Protein AF-A0A388PMS8-F1 (afdb_monomer_lite)

Secondary structure (DSSP, 8-state):
---EEEEEE-TTSPEEEEE-TTTT-PPTT----EEEEEEE-SSSSSS-SEEEEEEEEES-EEEEEEPPGGGTSSEEEEETTEEEEE--SS-SSS----EEEEE----S-TTSSSEEEEE-TTS-EEEEEBTT-EEEEEETTEEEEEESSEEEEEETTTTEEEEESTTTTT-SEEEEEEE-TT--EEEEEESS-------TT-SS------------------------PPPPPP-------------

Structure (mmCIF, N/CA/C/O backbone):
data_AF-A0A388PMS8-F1
#
_entry.id   AF-A0A388PMS8-F1
#
loop_
_atom_site.group_PDB
_atom_site.id
_atom_site.type_symbol
_atom_site.label_atom_id
_atom_site.label_alt_id
_atom_site.label_comp_id
_atom_site.label_asym_id
_atom_site.label_entity_id
_atom_site.label_seq_id
_atom_site.pdbx_PDB_ins_code
_atom_site.Cartn_x
_atom_site.Cartn_y
_atom_site.Cartn_z
_atom_site.occupancy
_atom_site.B_iso_or_equiv
_atom_site.auth_seq_id
_atom_site.auth_comp_id
_atom_site.auth_asym_id
_atom_site.auth_atom_id
_atom_site.pdbx_PDB_model_num
ATOM 1 N N . MET A 1 1 ? 8.682 -4.164 20.685 1.00 65.00 1 MET A N 1
ATOM 2 C CA . MET A 1 1 ? 8.703 -2.784 20.142 1.00 65.00 1 MET A CA 1
ATOM 3 C C . MET A 1 1 ? 7.979 -2.794 18.796 1.00 65.00 1 MET A C 1
ATOM 5 O O . MET A 1 1 ? 8.257 -3.700 18.024 1.00 65.00 1 MET A O 1
ATOM 9 N N . ILE A 1 2 ? 7.042 -1.865 18.551 1.00 79.25 2 ILE A N 1
ATOM 10 C CA . ILE A 1 2 ? 6.067 -1.924 17.434 1.00 79.25 2 ILE A CA 1
ATOM 11 C C . ILE A 1 2 ? 6.597 -1.343 16.102 1.00 79.25 2 ILE A C 1
ATOM 13 O O . ILE A 1 2 ? 6.164 -1.790 15.054 1.00 79.25 2 ILE A O 1
ATOM 17 N N . ARG A 1 3 ? 7.585 -0.434 16.116 1.00 90.88 3 ARG A N 1
ATOM 18 C CA . ARG A 1 3 ? 8.253 0.130 14.914 1.00 90.88 3 ARG A CA 1
ATOM 19 C C . ARG A 1 3 ? 7.277 0.542 13.784 1.00 90.88 3 ARG A C 1
ATOM 21 O O . ARG A 1 3 ? 7.204 -0.146 12.766 1.00 90.88 3 ARG A O 1
ATOM 28 N N . PRO A 1 4 ? 6.521 1.641 13.957 1.00 93.56 4 PRO A N 1
ATOM 29 C CA . PRO A 1 4 ? 5.607 2.132 12.927 1.00 93.56 4 PRO A CA 1
ATOM 30 C C . PRO A 1 4 ? 6.372 2.709 11.724 1.00 93.56 4 PRO A C 1
ATOM 32 O O . PRO A 1 4 ? 7.390 3.376 11.909 1.00 93.56 4 PRO A O 1
ATOM 35 N N . VAL A 1 5 ? 5.865 2.479 10.509 1.00 92.94 5 VAL A N 1
ATOM 36 C CA . VAL A 1 5 ? 6.477 2.957 9.248 1.00 92.94 5 VAL A CA 1
ATOM 37 C C . VAL A 1 5 ? 5.551 3.884 8.478 1.00 92.94 5 VAL A C 1
ATOM 39 O O . VAL A 1 5 ? 5.960 4.957 8.046 1.00 92.94 5 VAL A O 1
ATOM 42 N N . GLN A 1 6 ? 4.293 3.483 8.318 1.00 94.12 6 GLN A N 1
ATOM 43 C CA . GLN A 1 6 ? 3.285 4.255 7.605 1.00 94.12 6 GLN A CA 1
ATOM 44 C C . GLN A 1 6 ? 1.995 4.283 8.411 1.00 94.12 6 GLN A C 1
ATOM 46 O O . GLN A 1 6 ? 1.653 3.304 9.074 1.00 94.12 6 GLN A O 1
ATOM 51 N N . ILE A 1 7 ? 1.273 5.399 8.313 1.00 95.69 7 ILE A N 1
ATOM 52 C CA . ILE A 1 7 ? -0.059 5.561 8.890 1.00 95.69 7 ILE A CA 1
ATOM 53 C C . ILE A 1 7 ? -1.070 6.060 7.856 1.00 95.69 7 ILE A C 1
ATOM 55 O O . ILE A 1 7 ? -0.703 6.805 6.935 1.00 95.69 7 ILE A O 1
ATOM 59 N N . ARG A 1 8 ? -2.339 5.675 8.018 1.00 95.62 8 ARG A N 1
ATOM 60 C CA . ARG A 1 8 ? -3.487 6.155 7.232 1.00 95.62 8 ARG A CA 1
ATOM 61 C C . ARG A 1 8 ? -4.751 6.204 8.081 1.00 95.62 8 ARG A C 1
ATOM 63 O O . ARG A 1 8 ? -4.907 5.406 8.994 1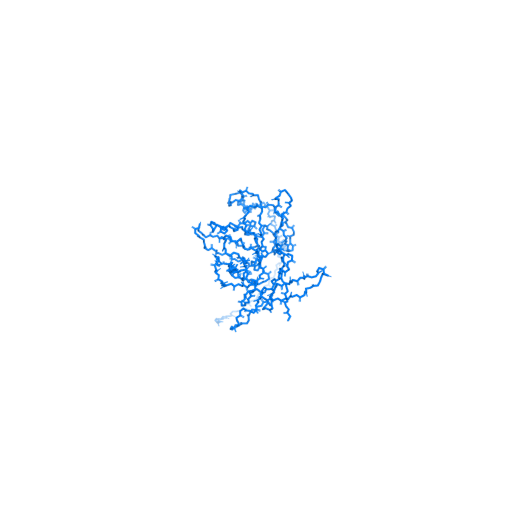.00 95.62 8 ARG A O 1
ATOM 70 N N . TRP A 1 9 ? -5.642 7.129 7.752 1.00 95.06 9 TRP A N 1
ATOM 71 C CA . TRP A 1 9 ? -6.973 7.217 8.344 1.00 95.06 9 TRP A CA 1
ATOM 72 C C . TRP A 1 9 ? -7.987 6.621 7.382 1.00 95.06 9 TRP A C 1
ATOM 74 O O . TRP A 1 9 ? -7.917 6.918 6.188 1.00 95.06 9 TRP A O 1
ATOM 84 N N . ASP A 1 10 ? -8.903 5.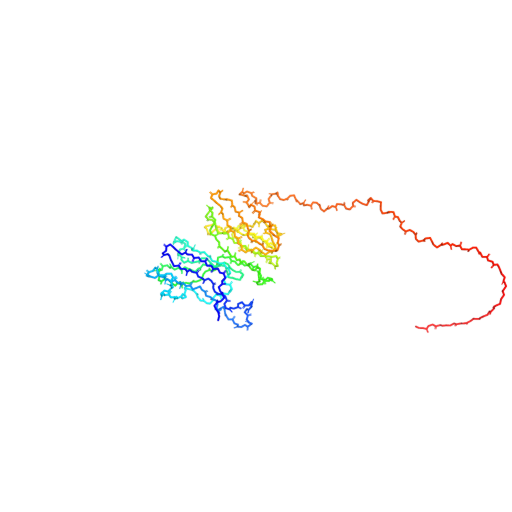806 7.893 1.00 93.75 10 ASP A N 1
ATOM 85 C CA . ASP A 1 10 ? -10.058 5.374 7.109 1.00 93.75 10 ASP A CA 1
ATOM 86 C C . ASP A 1 10 ? -11.231 6.360 7.219 1.00 93.75 10 ASP A C 1
ATOM 88 O O . ASP A 1 10 ? -11.215 7.313 8.000 1.00 93.75 10 ASP A O 1
ATOM 92 N N . GLU A 1 11 ? -12.277 6.115 6.432 1.00 91.00 11 GLU A N 1
ATOM 93 C CA . GLU A 1 11 ? -13.491 6.942 6.389 1.00 91.00 11 GLU A CA 1
ATOM 94 C C . GLU A 1 11 ? -14.294 6.924 7.701 1.00 91.00 11 GLU A C 1
ATOM 96 O O . GLU A 1 11 ? -15.144 7.785 7.918 1.00 91.00 11 GLU A O 1
ATOM 101 N N . ARG A 1 12 ? -14.023 5.959 8.588 1.00 90.75 12 ARG A N 1
ATOM 102 C CA . ARG A 1 12 ? -14.656 5.831 9.908 1.00 90.75 12 ARG A CA 1
ATOM 103 C C . ARG A 1 12 ? -13.873 6.567 10.997 1.00 90.75 12 ARG A C 1
ATOM 105 O O . ARG A 1 12 ? -14.281 6.521 12.151 1.00 90.75 12 ARG A O 1
ATOM 112 N N . GLY A 1 13 ? -12.762 7.220 10.650 1.00 92.50 13 GLY A N 1
ATOM 113 C CA . GLY A 1 13 ? -11.904 7.908 11.610 1.00 92.50 13 GLY A CA 1
ATOM 114 C C . GLY A 1 13 ? -11.004 6.971 12.416 1.00 92.50 13 GLY A C 1
ATOM 115 O O . GLY A 1 13 ? -10.502 7.375 13.458 1.00 92.50 13 GLY A O 1
ATOM 116 N N . ARG A 1 14 ? -10.764 5.735 11.960 1.00 95.38 14 ARG A N 1
ATOM 117 C CA . ARG A 1 14 ? -9.802 4.819 12.595 1.00 95.38 14 ARG A CA 1
ATOM 118 C C . ARG A 1 14 ? -8.405 5.047 12.026 1.00 95.38 14 ARG A C 1
ATOM 120 O O . ARG A 1 14 ? -8.243 5.272 10.823 1.00 95.38 14 ARG A O 1
ATOM 127 N N . LEU A 1 15 ? -7.386 4.941 12.876 1.00 96.44 15 LEU A N 1
ATOM 128 C CA . LEU A 1 15 ? -5.981 5.067 12.493 1.00 96.44 15 LEU A CA 1
ATOM 129 C C . LEU A 1 15 ? -5.375 3.687 12.224 1.00 96.44 15 LEU A C 1
ATOM 131 O O . LEU A 1 15 ? -5.304 2.831 13.101 1.00 96.44 15 LEU A O 1
ATOM 135 N N . TRP A 1 16 ? -4.883 3.500 11.009 1.00 97.31 16 TRP A N 1
ATOM 136 C CA . TRP A 1 16 ? -4.215 2.294 10.543 1.00 97.31 16 TRP A CA 1
ATOM 137 C C . TRP A 1 16 ? -2.708 2.518 10.528 1.00 97.31 16 TRP A C 1
ATOM 139 O O . TRP A 1 16 ? -2.241 3.559 10.063 1.00 97.31 16 TRP A O 1
ATOM 149 N N . VAL A 1 17 ? -1.939 1.549 11.024 1.00 97.12 17 VAL A N 1
ATOM 150 C CA . VAL A 1 17 ? -0.490 1.664 11.223 1.00 97.12 17 VAL A CA 1
ATOM 151 C C . VAL A 1 17 ? 0.213 0.403 10.728 1.00 97.12 17 VAL A C 1
ATOM 153 O O . VAL A 1 17 ? 0.013 -0.685 11.269 1.00 97.12 17 VAL A O 1
ATOM 156 N N . ALA A 1 18 ? 1.100 0.551 9.747 1.00 96.06 18 ALA A N 1
ATOM 157 C CA . ALA A 1 18 ? 2.016 -0.513 9.358 1.00 96.06 18 ALA A CA 1
ATOM 158 C C . ALA A 1 18 ? 3.180 -0.588 10.345 1.00 96.06 18 ALA A C 1
ATOM 160 O O . ALA A 1 18 ? 3.872 0.406 10.583 1.00 96.06 18 ALA A O 1
ATOM 161 N N . CYS A 1 19 ? 3.379 -1.770 10.921 1.00 94.94 19 CYS A N 1
ATOM 162 C CA . CYS A 1 19 ? 4.334 -2.014 11.991 1.00 94.94 19 CYS A CA 1
ATOM 163 C C . CYS A 1 19 ? 5.364 -3.048 11.533 1.00 94.94 19 CYS A C 1
ATOM 165 O O . CYS A 1 19 ? 4.979 -4.167 11.200 1.00 94.94 19 CYS A O 1
ATOM 167 N N . THR A 1 20 ? 6.660 -2.710 11.579 1.00 92.12 20 THR A N 1
ATOM 168 C CA . THR A 1 20 ? 7.755 -3.620 11.191 1.00 92.12 20 THR A CA 1
ATOM 169 C C . THR A 1 20 ? 8.711 -3.982 12.339 1.00 92.12 20 THR A C 1
ATOM 171 O O . THR A 1 20 ? 9.867 -3.554 12.410 1.00 92.12 20 THR A O 1
ATOM 174 N N . PRO A 1 21 ? 8.278 -4.791 13.320 1.00 87.06 21 PRO A N 1
ATOM 175 C CA . PRO A 1 21 ? 9.197 -5.356 14.297 1.00 87.06 21 PRO A CA 1
ATOM 176 C C . PRO A 1 21 ? 10.354 -6.157 13.683 1.00 87.06 21 PRO A C 1
ATOM 178 O O . PRO A 1 21 ? 11.383 -6.266 14.352 1.00 87.06 21 PRO A O 1
ATOM 181 N N . ALA A 1 22 ? 10.197 -6.763 12.502 1.00 82.75 22 ALA A N 1
ATOM 182 C CA . ALA A 1 22 ? 11.221 -7.562 11.817 1.00 82.75 22 ALA A CA 1
ATOM 183 C C . ALA A 1 22 ? 12.414 -6.745 11.300 1.00 82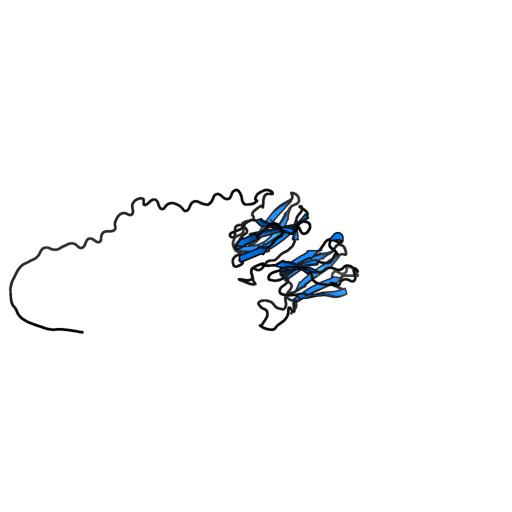.75 22 ALA A C 1
ATOM 185 O O . ALA A 1 22 ? 13.492 -7.292 11.095 1.00 82.75 22 ALA A O 1
ATOM 186 N N . TYR A 1 23 ? 12.246 -5.439 11.111 1.00 79.31 23 TYR A N 1
ATOM 187 C CA . TYR A 1 23 ? 13.305 -4.564 10.623 1.00 79.31 23 TYR A CA 1
ATOM 188 C C . TYR A 1 23 ? 14.561 -4.575 11.529 1.00 79.31 23 TYR A C 1
ATOM 190 O O . TYR A 1 23 ? 14.408 -4.551 12.762 1.00 79.31 23 TYR A O 1
ATOM 198 N N . PRO A 1 24 ? 15.795 -4.565 10.965 1.00 75.88 24 PRO A N 1
ATOM 199 C CA . PRO A 1 24 ? 16.147 -4.292 9.558 1.00 75.88 24 PRO A CA 1
ATOM 200 C C . PRO A 1 24 ? 16.217 -5.510 8.632 1.00 75.88 24 PRO A C 1
ATOM 202 O O . PRO A 1 24 ? 16.257 -5.341 7.412 1.00 75.88 24 PRO A O 1
ATOM 205 N N . GLN A 1 25 ? 16.208 -6.721 9.188 1.00 73.69 25 GLN A N 1
ATOM 206 C CA . GLN A 1 25 ? 16.234 -7.960 8.426 1.00 73.69 25 GLN A CA 1
ATOM 207 C C . GLN A 1 25 ? 15.576 -9.088 9.221 1.00 73.69 25 GLN A C 1
ATOM 209 O O . GLN A 1 25 ? 15.795 -9.215 10.428 1.00 73.69 25 GLN A O 1
ATOM 214 N N . LEU A 1 26 ? 14.821 -9.937 8.525 1.00 73.88 26 LEU A N 1
ATOM 215 C CA . LEU A 1 26 ? 14.403 -11.228 9.066 1.00 73.88 26 LEU A CA 1
ATOM 216 C C . LEU A 1 26 ? 15.626 -12.132 9.220 1.00 73.88 26 LEU A C 1
ATOM 218 O O . LEU A 1 26 ? 16.500 -12.158 8.347 1.00 73.88 26 LEU A O 1
ATOM 222 N N . GLN A 1 27 ? 15.691 -12.889 10.313 1.00 73.62 27 GLN A N 1
ATOM 223 C CA . GLN A 1 27 ? 16.714 -13.923 10.429 1.00 73.62 27 GLN A CA 1
ATOM 224 C C . GLN A 1 27 ? 16.359 -15.118 9.532 1.00 73.62 27 GLN A C 1
ATOM 226 O O . GLN A 1 27 ? 15.178 -15.386 9.295 1.00 73.62 27 GLN A O 1
ATOM 231 N N . PRO A 1 28 ? 17.354 -15.868 9.026 1.00 69.69 28 PRO A N 1
ATOM 232 C CA . PRO A 1 28 ? 17.088 -17.091 8.279 1.00 69.69 28 PRO A CA 1
ATOM 233 C C . PRO A 1 28 ? 16.184 -18.045 9.075 1.00 69.69 28 PRO A C 1
ATOM 235 O O . PRO A 1 28 ? 16.513 -18.422 10.196 1.00 69.69 28 PRO A O 1
ATOM 238 N N . GLY A 1 29 ? 15.047 -18.433 8.491 1.00 68.38 29 GLY A N 1
ATOM 239 C CA . GLY A 1 29 ? 14.058 -19.310 9.130 1.00 68.38 29 GLY A CA 1
ATOM 240 C C . GLY A 1 29 ? 12.981 -18.591 9.951 1.00 68.38 29 GLY A C 1
ATOM 241 O O . GLY A 1 29 ? 12.040 -19.244 10.397 1.00 68.38 29 GLY A O 1
ATOM 242 N N . GLU A 1 30 ? 13.063 -17.269 10.121 1.00 73.44 30 GLU A N 1
ATOM 243 C CA . GLU A 1 30 ? 11.957 -16.491 10.677 1.00 73.44 30 GLU A CA 1
ATOM 244 C C . GLU A 1 30 ? 10.908 -16.192 9.603 1.00 73.44 30 GLU A C 1
ATOM 246 O O . GLU A 1 30 ? 11.217 -15.794 8.478 1.00 73.44 30 GLU A O 1
ATOM 251 N N . HIS A 1 31 ? 9.643 -16.360 9.976 1.00 68.81 31 HIS A N 1
ATOM 252 C CA . HIS A 1 31 ? 8.512 -15.917 9.175 1.00 68.81 31 HIS A CA 1
ATOM 253 C C . HIS A 1 31 ? 8.149 -14.474 9.536 1.00 68.81 31 HIS A C 1
ATOM 255 O O . HIS A 1 31 ? 8.411 -14.021 10.654 1.00 68.81 31 HIS A O 1
ATOM 261 N N . GLY A 1 32 ? 7.547 -13.760 8.580 1.00 74.12 32 GLY A N 1
ATOM 262 C CA . GLY A 1 32 ? 7.105 -12.380 8.745 1.00 74.12 32 GLY A CA 1
ATOM 263 C C . GLY A 1 32 ? 6.369 -12.175 10.069 1.00 74.12 32 GLY A C 1
ATOM 264 O O . GLY A 1 32 ? 5.377 -12.837 10.353 1.00 74.12 32 GLY A O 1
ATOM 265 N N . ARG A 1 33 ? 6.886 -11.288 10.916 1.00 86.69 33 ARG A N 1
ATOM 266 C CA . ARG A 1 33 ? 6.317 -10.955 12.237 1.00 86.69 33 ARG A CA 1
ATOM 267 C C . ARG A 1 33 ? 5.707 -9.558 12.265 1.00 86.69 33 ARG A C 1
ATOM 269 O O . ARG A 1 33 ? 5.409 -9.020 13.334 1.00 86.69 33 ARG A O 1
ATOM 276 N N . ASP A 1 34 ? 5.577 -8.971 11.084 1.00 93.12 34 ASP A N 1
ATOM 277 C CA . ASP A 1 34 ? 5.051 -7.638 10.892 1.00 93.12 34 ASP A CA 1
ATOM 278 C C . ASP A 1 34 ? 3.538 -7.697 10.716 1.00 93.12 34 ASP A C 1
ATOM 280 O O . ASP A 1 34 ? 2.961 -8.728 10.354 1.00 93.12 34 ASP A O 1
ATOM 284 N N . PHE A 1 35 ? 2.885 -6.589 11.041 1.00 95.19 35 PHE A N 1
ATOM 285 C CA . PHE A 1 35 ? 1.433 -6.535 11.122 1.00 95.19 35 PHE A CA 1
ATOM 286 C C . PHE A 1 35 ? 0.907 -5.136 10.811 1.00 95.19 35 PHE A C 1
ATOM 288 O O . PHE A 1 35 ? 1.626 -4.138 10.919 1.00 95.19 35 PHE A O 1
ATOM 295 N N . ILE A 1 36 ? -0.375 -5.071 10.458 1.00 97.06 36 ILE A N 1
ATOM 296 C CA . ILE A 1 36 ? -1.132 -3.823 10.369 1.00 97.06 36 ILE A CA 1
ATOM 297 C C . ILE A 1 36 ? -1.989 -3.694 11.625 1.00 97.06 36 ILE A C 1
ATOM 299 O O . ILE A 1 36 ? -2.819 -4.557 11.911 1.00 97.06 36 ILE A O 1
ATOM 303 N N . LEU A 1 37 ? -1.768 -2.624 12.381 1.00 96.69 37 LEU A N 1
ATOM 304 C CA . LEU A 1 37 ? -2.515 -2.286 13.587 1.00 96.69 37 LEU A CA 1
ATOM 305 C C . LEU A 1 37 ? -3.620 -1.286 13.243 1.00 96.69 37 LEU A C 1
ATOM 307 O O . LEU A 1 37 ? -3.366 -0.320 12.528 1.00 96.69 37 LEU A O 1
ATOM 311 N N . VAL A 1 38 ? -4.811 -1.493 13.790 1.00 97.06 38 VAL A N 1
ATOM 312 C CA . VAL A 1 38 ? -5.930 -0.550 13.719 1.00 97.06 38 VAL A CA 1
ATOM 313 C C . VAL A 1 38 ? -6.181 -0.002 15.112 1.00 97.06 38 VAL A C 1
ATOM 315 O O . VAL A 1 38 ? -6.182 -0.758 16.084 1.00 97.06 38 VAL A O 1
ATOM 318 N N . LEU A 1 39 ? -6.359 1.310 15.196 1.00 96.31 39 LEU A N 1
ATOM 319 C CA . LEU A 1 39 ? -6.650 2.061 16.407 1.00 96.31 39 LEU A CA 1
ATOM 320 C C . LEU A 1 39 ? -7.978 2.794 16.207 1.00 96.31 39 LEU A C 1
ATOM 322 O O . LEU A 1 39 ? -8.143 3.527 15.231 1.00 96.31 39 LEU A O 1
ATOM 326 N N . GLU A 1 40 ? -8.917 2.588 17.121 1.00 96.56 40 GLU A N 1
ATOM 327 C CA . GLU A 1 40 ? -10.228 3.239 17.121 1.00 96.56 40 GLU A CA 1
ATOM 328 C C . GLU A 1 40 ? -10.367 4.054 18.408 1.00 96.56 40 GLU A C 1
ATOM 330 O O . GLU A 1 40 ? -10.187 3.516 19.500 1.00 96.56 40 GLU A O 1
ATOM 335 N N . ASP A 1 41 ? -10.663 5.339 18.245 1.00 95.25 41 ASP A N 1
ATOM 336 C CA . ASP A 1 41 ? -11.116 6.257 19.289 1.00 95.25 41 ASP A CA 1
ATOM 337 C C . ASP A 1 41 ? -12.644 6.340 19.159 1.00 95.25 41 ASP A C 1
ATOM 339 O O . ASP A 1 41 ? -13.165 6.816 18.146 1.00 95.25 41 ASP A O 1
ATOM 343 N N . ALA A 1 42 ? -13.357 5.743 20.109 1.00 93.06 42 ALA A N 1
ATOM 344 C CA . ALA A 1 42 ? -14.805 5.601 20.069 1.00 93.06 42 ALA A CA 1
ATOM 345 C C . ALA A 1 42 ? -15.526 6.755 20.780 1.00 93.06 42 ALA A C 1
ATOM 347 O O . ALA A 1 42 ? -16.714 6.964 20.511 1.00 93.06 42 ALA A O 1
ATOM 348 N N . ASP A 1 43 ? -14.845 7.483 21.670 1.00 94.25 43 ASP A N 1
ATOM 349 C CA . ASP A 1 43 ? -15.421 8.588 22.443 1.00 94.25 43 ASP A CA 1
ATOM 350 C C . ASP A 1 43 ? -14.947 9.986 21.999 1.00 94.25 43 ASP A C 1
ATOM 352 O O . ASP A 1 43 ? -15.548 10.995 22.385 1.00 94.25 43 ASP A O 1
ATOM 356 N N . GLY A 1 44 ? -13.958 10.049 21.106 1.00 91.81 44 GLY A N 1
ATOM 357 C CA . GLY A 1 44 ? -13.429 11.276 20.523 1.00 91.81 44 GLY A CA 1
ATOM 358 C C . GLY A 1 44 ? -12.507 12.052 21.463 1.00 91.81 44 GLY A C 1
ATOM 359 O O . GLY A 1 44 ? -12.322 13.258 21.257 1.00 91.81 44 GLY A O 1
ATOM 360 N N . ASP A 1 45 ? -11.954 11.414 22.501 1.00 94.62 45 ASP A N 1
ATOM 361 C CA . ASP A 1 45 ? -11.042 12.050 23.458 1.00 94.62 45 ASP A CA 1
ATOM 362 C C . ASP A 1 45 ? -9.592 12.183 22.940 1.00 94.62 45 ASP A C 1
ATOM 364 O O . ASP A 1 45 ? -8.734 12.787 23.602 1.00 94.62 45 ASP A O 1
ATOM 368 N N . GLY A 1 46 ? -9.319 11.656 21.741 1.00 89.38 46 GLY A N 1
ATOM 369 C CA . GLY A 1 46 ? -8.014 11.648 21.092 1.00 89.38 46 GLY A CA 1
ATOM 370 C C . GLY A 1 46 ? -7.115 10.479 21.503 1.00 89.38 46 GLY A C 1
ATOM 371 O O . GLY A 1 46 ? -5.935 10.467 21.126 1.00 89.38 46 GLY A O 1
ATOM 372 N N . LYS A 1 47 ? -7.616 9.505 22.272 1.00 93.06 47 LYS A N 1
ATOM 373 C CA . LYS A 1 47 ? -6.920 8.263 22.627 1.00 93.06 47 LYS A CA 1
ATOM 374 C C . LYS A 1 47 ? -7.640 7.069 22.016 1.00 93.06 47 LYS A C 1
ATOM 376 O O . LYS A 1 47 ? -8.851 7.017 21.898 1.00 93.06 47 LYS A O 1
ATOM 381 N N . ALA A 1 48 ? -6.860 6.067 21.627 1.00 93.69 48 ALA A N 1
ATOM 382 C CA . ALA A 1 48 ? -7.435 4.831 21.122 1.00 93.69 48 ALA A CA 1
ATOM 383 C C . ALA A 1 48 ? -8.048 4.018 22.274 1.00 93.69 48 ALA A C 1
ATOM 385 O O . ALA A 1 48 ? -7.319 3.559 23.157 1.00 93.69 48 ALA A O 1
ATOM 386 N N . ASP A 1 49 ? -9.355 3.781 22.211 1.00 94.88 49 ASP A N 1
ATOM 387 C CA . ASP A 1 49 ? -10.091 2.884 23.107 1.00 94.88 49 ASP A CA 1
ATOM 388 C C . ASP A 1 49 ? -9.888 1.417 22.740 1.00 94.88 49 ASP A C 1
ATOM 390 O O . ASP A 1 49 ? -9.845 0.529 23.597 1.00 94.88 49 ASP A O 1
ATOM 394 N N . LYS A 1 50 ? -9.775 1.145 21.437 1.00 95.06 50 LYS A N 1
ATOM 395 C CA . LYS A 1 50 ? -9.584 -0.205 20.911 1.00 95.06 50 LYS A CA 1
ATOM 396 C C . LYS A 1 50 ? -8.371 -0.259 20.012 1.00 95.06 50 LYS A C 1
ATOM 398 O O . LYS A 1 50 ? -8.084 0.654 19.238 1.00 95.06 50 LYS A O 1
ATOM 403 N N . SER A 1 51 ? -7.688 -1.394 20.083 1.00 95.31 51 SER A N 1
ATOM 404 C CA . SER A 1 51 ? -6.638 -1.738 19.141 1.00 95.31 51 SER A CA 1
ATOM 405 C C . SER A 1 51 ? -6.708 -3.213 18.783 1.00 95.31 51 SER A C 1
ATOM 407 O O . SER A 1 51 ? -6.921 -4.065 19.647 1.00 95.31 51 SER A O 1
ATOM 409 N N . TRP A 1 52 ? -6.545 -3.519 17.503 1.00 95.44 52 TRP A N 1
ATOM 410 C CA . TRP A 1 52 ? -6.460 -4.892 17.018 1.00 95.44 52 TRP A CA 1
ATOM 411 C C . TRP A 1 52 ? -5.584 -4.955 15.773 1.00 95.44 52 TRP A C 1
ATOM 413 O O . TRP A 1 52 ? -5.272 -3.940 15.151 1.00 95.44 52 TRP A O 1
ATOM 423 N N . ARG A 1 53 ? -5.145 -6.161 15.421 1.00 95.69 53 ARG A N 1
ATOM 424 C CA . ARG A 1 53 ? -4.350 -6.392 14.216 1.00 95.69 53 ARG A CA 1
ATOM 425 C C . ARG A 1 53 ? -5.281 -6.817 13.090 1.00 95.69 53 ARG A C 1
ATOM 427 O O . ARG A 1 53 ? -5.982 -7.814 13.228 1.00 95.69 53 ARG A O 1
ATOM 434 N N . PHE A 1 54 ? -5.279 -6.049 12.007 1.00 96.81 54 PHE A N 1
ATOM 435 C CA . PHE A 1 54 ? -6.032 -6.363 10.793 1.00 96.81 54 PHE A CA 1
ATOM 436 C C . PHE A 1 54 ? -5.387 -7.522 10.027 1.00 96.81 54 PHE A C 1
ATOM 438 O O . PHE A 1 54 ? -6.063 -8.442 9.580 1.00 96.81 54 PHE A O 1
ATOM 445 N N . ALA A 1 55 ? -4.059 -7.479 9.905 1.00 95.81 55 ALA A N 1
ATOM 446 C CA . ALA A 1 55 ? -3.263 -8.497 9.236 1.00 95.81 55 ALA A CA 1
ATOM 447 C C . ALA A 1 55 ? -1.967 -8.748 10.006 1.00 95.81 55 ALA A C 1
ATOM 449 O O . ALA A 1 55 ? -1.361 -7.811 10.530 1.00 95.81 55 ALA A O 1
ATOM 450 N N . GLU A 1 56 ? -1.538 -10.005 10.037 1.00 93.94 56 GLU A N 1
ATOM 451 C CA . GLU A 1 56 ? -0.297 -10.482 10.650 1.00 93.94 56 GLU A CA 1
ATOM 452 C C . GLU A 1 56 ? 0.470 -11.347 9.645 1.00 93.94 56 GLU A C 1
ATOM 454 O O . GLU A 1 56 ? -0.058 -11.707 8.592 1.00 93.94 56 GLU A O 1
ATOM 459 N N . GLY A 1 57 ? 1.716 -11.706 9.957 1.00 91.50 57 GLY A N 1
ATOM 460 C CA . GLY A 1 57 ? 2.493 -12.576 9.073 1.00 91.50 57 GLY A CA 1
ATOM 461 C C . GLY A 1 57 ? 3.157 -11.841 7.904 1.00 91.50 57 GLY A C 1
ATOM 462 O O . GLY A 1 57 ? 3.614 -12.482 6.956 1.00 91.50 57 GLY A O 1
ATOM 463 N N . LEU A 1 58 ? 3.177 -10.504 7.927 1.00 92.50 58 LEU A N 1
ATOM 464 C CA . LEU A 1 58 ? 3.727 -9.688 6.846 1.00 92.50 58 LEU A CA 1
ATOM 465 C C . LEU A 1 58 ? 5.251 -9.612 6.939 1.00 92.50 58 LEU A C 1
ATOM 467 O O . LEU A 1 58 ? 5.836 -9.740 8.021 1.00 92.50 58 LEU A O 1
ATOM 471 N N . THR A 1 59 ? 5.894 -9.367 5.799 1.00 91.06 59 THR A N 1
ATOM 472 C CA . THR A 1 59 ? 7.346 -9.170 5.720 1.00 91.06 59 THR A CA 1
ATOM 473 C C . THR A 1 59 ? 7.673 -7.746 5.301 1.00 91.06 59 THR A C 1
ATOM 475 O O . THR A 1 59 ? 7.653 -7.421 4.118 1.00 91.06 59 THR A O 1
ATOM 478 N N . MET A 1 60 ? 8.017 -6.900 6.270 1.00 90.94 60 MET A N 1
ATOM 479 C CA . MET A 1 60 ? 8.422 -5.515 6.045 1.00 90.94 60 MET A CA 1
ATOM 480 C C . MET A 1 60 ? 7.397 -4.730 5.199 1.00 90.94 60 MET A C 1
ATOM 482 O O . MET A 1 60 ? 7.689 -4.341 4.066 1.00 90.94 60 MET A O 1
ATOM 486 N N . PRO A 1 61 ? 6.171 -4.514 5.721 1.00 94.12 61 PRO A N 1
ATOM 487 C CA . PRO A 1 61 ? 5.144 -3.725 5.051 1.00 94.12 61 PRO A CA 1
ATOM 488 C C . PRO A 1 61 ? 5.513 -2.236 5.118 1.00 94.12 61 PRO A C 1
ATOM 490 O O . PRO A 1 61 ? 5.213 -1.546 6.093 1.00 94.12 61 PRO A O 1
ATOM 493 N N . LEU A 1 62 ? 6.202 -1.737 4.091 1.00 94.31 62 LEU A N 1
ATOM 494 C CA . LEU A 1 62 ? 6.675 -0.345 4.023 1.00 94.31 62 LEU A CA 1
ATOM 495 C C . LEU A 1 62 ? 5.699 0.588 3.295 1.00 94.31 62 LEU A C 1
ATOM 497 O O . LEU A 1 62 ? 5.914 1.800 3.234 1.00 94.31 62 LEU A O 1
ATOM 501 N N . GLY A 1 63 ? 4.653 0.022 2.698 1.00 95.12 63 GLY A N 1
ATOM 502 C CA . GLY A 1 63 ? 3.655 0.722 1.903 1.00 95.12 63 GLY A CA 1
ATOM 503 C C . GLY A 1 63 ? 2.272 0.120 2.122 1.00 95.12 63 GLY A C 1
ATOM 504 O O . GLY A 1 63 ? 2.143 -1.086 1.965 1.00 95.12 63 GLY A O 1
ATOM 505 N N . PHE A 1 64 ? 1.227 0.898 2.405 1.00 97.38 64 PHE A N 1
ATOM 506 C CA . PHE A 1 64 ? -0.153 0.413 2.266 1.00 9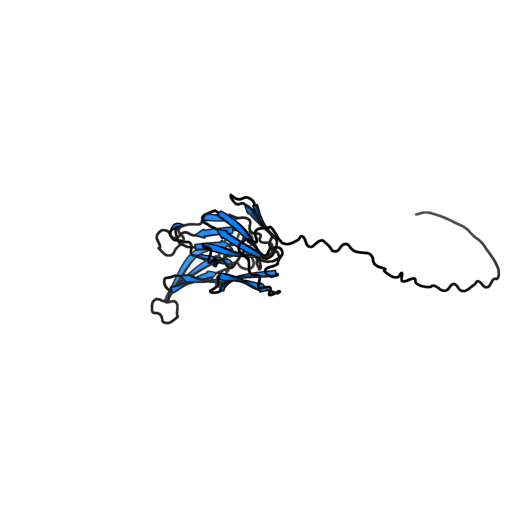7.38 64 PHE A CA 1
ATOM 507 C C . PHE A 1 64 ? -1.164 1.504 1.901 1.00 97.38 64 PHE A C 1
ATOM 509 O O . PHE A 1 64 ? -0.948 2.684 2.183 1.00 97.38 64 PHE A O 1
ATOM 516 N N . GLU A 1 65 ? -2.269 1.085 1.284 1.00 97.12 65 GLU A N 1
ATOM 517 C CA . GLU A 1 65 ? -3.454 1.898 0.995 1.00 97.12 65 GLU A CA 1
ATOM 518 C C . GLU A 1 65 ? -4.735 1.071 1.016 1.00 97.12 65 GLU A C 1
ATOM 520 O O . GLU A 1 65 ? -4.703 -0.141 0.805 1.00 97.12 65 GLU A O 1
ATOM 525 N N . PHE A 1 66 ? -5.871 1.740 1.208 1.00 96.75 66 PHE A N 1
ATOM 526 C CA . PHE A 1 66 ? -7.180 1.090 1.163 1.00 96.75 66 PHE A CA 1
ATOM 527 C C . PHE A 1 66 ? -7.507 0.586 -0.241 1.00 96.75 66 PHE A C 1
ATOM 529 O O . PHE A 1 66 ? -7.353 1.305 -1.234 1.00 96.75 66 PHE A O 1
ATOM 536 N N . ALA A 1 67 ? -7.963 -0.659 -0.324 1.00 95.75 67 ALA A N 1
ATOM 537 C CA . ALA A 1 67 ? -8.462 -1.232 -1.560 1.00 95.75 67 ALA A CA 1
ATOM 538 C C . ALA A 1 67 ? -9.960 -0.903 -1.729 1.00 95.75 67 ALA A C 1
ATOM 540 O O . ALA A 1 67 ? -10.705 -0.943 -0.748 1.00 95.75 67 ALA A O 1
ATOM 541 N N . PRO A 1 68 ? -10.426 -0.589 -2.954 1.00 93.44 68 PRO A N 1
ATOM 542 C CA . PRO A 1 68 ? -11.836 -0.322 -3.208 1.00 93.44 68 PRO A CA 1
ATOM 543 C C . PRO A 1 68 ? -12.711 -1.531 -2.872 1.00 93.44 68 PRO A C 1
ATOM 545 O O . PRO A 1 68 ? -12.284 -2.681 -3.025 1.00 93.44 68 PRO A O 1
ATOM 548 N N . VAL A 1 69 ? -13.961 -1.284 -2.478 1.00 90.69 69 VAL A N 1
ATOM 549 C CA . VAL A 1 69 ? -14.928 -2.348 -2.154 1.00 90.69 69 VAL A CA 1
ATOM 550 C C . VAL A 1 69 ? -15.157 -3.266 -3.358 1.00 90.69 69 VAL A C 1
ATOM 552 O O . VAL A 1 69 ? -15.265 -4.479 -3.201 1.00 90.69 69 VAL A O 1
ATOM 555 N N . GLU A 1 70 ? -15.112 -2.726 -4.579 1.00 90.69 70 GLU A N 1
ATOM 556 C CA . GLU A 1 70 ? -15.247 -3.488 -5.827 1.00 90.69 70 GLU A CA 1
ATOM 557 C C . GLU A 1 70 ? -14.084 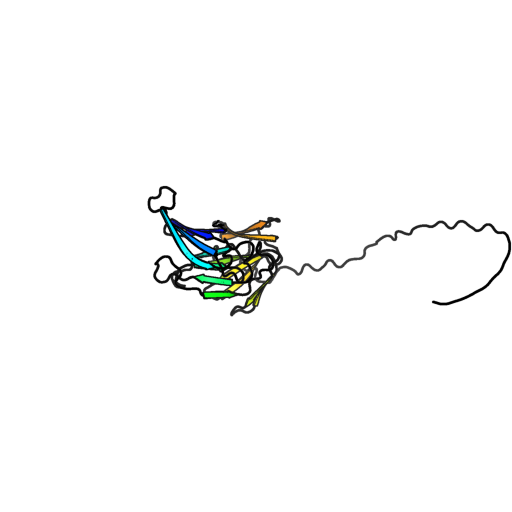-4.461 -6.061 1.00 90.69 70 GLU A C 1
ATOM 559 O O . GLU A 1 70 ? -14.238 -5.446 -6.780 1.00 90.69 70 GLU A O 1
ATOM 564 N N . ALA A 1 71 ? -12.923 -4.201 -5.453 1.00 89.19 71 ALA A N 1
ATOM 565 C CA . ALA A 1 71 ? -11.784 -5.113 -5.457 1.00 89.19 71 ALA A CA 1
ATOM 566 C C . ALA A 1 71 ? -11.845 -6.141 -4.310 1.00 89.19 71 ALA A C 1
ATOM 568 O O . ALA A 1 71 ? -10.971 -6.998 -4.225 1.00 89.19 71 ALA A O 1
ATOM 569 N N . GLY A 1 72 ? -12.866 -6.087 -3.447 1.00 91.00 72 GLY A N 1
ATOM 570 C CA . GLY A 1 72 ? -13.002 -6.925 -2.253 1.00 91.00 72 GLY A CA 1
ATOM 571 C C . GLY A 1 72 ? -12.587 -6.241 -0.947 1.00 91.00 72 GLY A C 1
ATOM 572 O O . GLY A 1 72 ? -12.352 -6.943 0.032 1.00 91.00 72 GLY A O 1
ATOM 573 N N . GLY A 1 73 ? -12.466 -4.907 -0.939 1.00 93.94 73 GLY A N 1
ATOM 574 C CA . GLY A 1 73 ? -12.162 -4.127 0.263 1.00 93.94 73 GLY A CA 1
ATOM 575 C C . GLY A 1 73 ? -10.774 -4.407 0.846 1.00 93.94 73 GLY A C 1
ATOM 576 O O . GLY A 1 73 ? -9.903 -4.977 0.179 1.00 93.94 73 GLY A O 1
ATOM 577 N N . GLY A 1 74 ? -10.567 -3.998 2.097 1.00 95.75 74 GLY A N 1
ATOM 578 C CA . GLY A 1 74 ? -9.321 -4.217 2.831 1.00 95.75 74 GLY A CA 1
ATOM 579 C C . GLY A 1 74 ? -8.166 -3.334 2.349 1.00 95.75 74 GLY A C 1
ATOM 580 O O . GLY A 1 74 ? -8.341 -2.129 2.150 1.00 95.75 74 GLY A O 1
ATOM 581 N N . LEU A 1 75 ? -6.970 -3.911 2.181 1.00 97.44 75 LEU A N 1
ATOM 582 C CA . LEU A 1 75 ? -5.733 -3.161 1.922 1.00 97.44 75 LEU A CA 1
ATOM 583 C C . LEU A 1 75 ? -4.918 -3.693 0.742 1.00 97.44 75 LEU A C 1
ATOM 585 O O . LEU A 1 75 ? -4.704 -4.894 0.597 1.00 97.44 75 LEU A O 1
ATOM 589 N N . TYR A 1 76 ? -4.341 -2.777 -0.028 1.00 98.00 76 TYR A N 1
ATOM 590 C CA . TYR A 1 76 ? -3.136 -3.034 -0.808 1.00 98.00 76 TYR A CA 1
ATOM 591 C C . TYR A 1 76 ? -1.909 -2.765 0.057 1.00 98.00 76 TYR A C 1
ATOM 593 O O . TYR A 1 76 ? -1.813 -1.704 0.671 1.00 98.00 76 TYR A O 1
ATOM 601 N N . VAL A 1 77 ? -0.958 -3.696 0.085 1.00 97.69 77 VAL A N 1
ATOM 602 C CA . VAL A 1 77 ? 0.259 -3.601 0.898 1.00 97.69 77 VAL A CA 1
ATOM 603 C C . VAL A 1 77 ? 1.473 -3.927 0.038 1.00 97.69 77 VAL A C 1
ATOM 605 O O . VAL A 1 77 ? 1.510 -4.951 -0.636 1.00 97.69 77 VAL A O 1
ATOM 608 N N . VAL A 1 78 ? 2.478 -3.059 0.058 1.00 96.06 78 VAL A N 1
ATOM 609 C CA . VAL A 1 78 ? 3.813 -3.354 -0.460 1.00 96.06 78 VAL A CA 1
ATOM 610 C C . VAL A 1 78 ? 4.630 -3.936 0.685 1.00 96.06 78 VAL A C 1
ATOM 612 O O . VAL A 1 78 ? 4.909 -3.247 1.671 1.00 96.06 78 VAL A O 1
ATOM 615 N N . GLU A 1 79 ? 4.983 -5.210 0.555 1.00 92.56 79 GLU A N 1
ATOM 616 C CA . GLU A 1 79 ? 5.795 -5.953 1.513 1.00 92.56 79 GLU A CA 1
ATOM 617 C C . GLU A 1 79 ? 7.032 -6.509 0.793 1.00 92.56 79 GLU A C 1
ATOM 619 O O . GLU A 1 79 ? 6.921 -7.302 -0.144 1.00 92.56 79 GLU A O 1
ATOM 624 N N . SER A 1 80 ? 8.223 -6.057 1.194 1.00 90.31 80 SER A N 1
ATOM 625 C CA . SER A 1 80 ? 9.511 -6.475 0.619 1.00 90.31 80 SER A CA 1
ATOM 626 C C . SER A 1 80 ? 9.516 -6.538 -0.930 1.00 90.31 80 SER A C 1
ATOM 628 O O . SER A 1 80 ? 9.548 -5.505 -1.596 1.00 90.31 80 SER A O 1
ATOM 630 N N . THR A 1 81 ? 9.456 -7.740 -1.520 1.00 93.56 81 THR A N 1
ATOM 631 C CA . THR A 1 81 ? 9.530 -7.987 -2.975 1.00 93.56 81 THR A CA 1
ATOM 632 C C . THR A 1 81 ? 8.178 -7.965 -3.702 1.00 93.56 81 THR A C 1
ATOM 634 O O . THR A 1 81 ? 8.131 -8.209 -4.918 1.00 93.56 81 THR A O 1
ATOM 637 N N . GLN A 1 82 ? 7.068 -7.723 -2.993 1.00 96.06 82 GLN A N 1
ATOM 638 C CA . GLN A 1 82 ? 5.707 -7.942 -3.496 1.00 96.06 82 GLN A CA 1
ATOM 639 C C . GLN A 1 82 ? 4.747 -6.784 -3.198 1.00 96.06 82 GLN A C 1
ATOM 641 O O . GLN A 1 82 ? 4.837 -6.112 -2.175 1.00 96.06 82 GLN A O 1
ATOM 646 N N . LEU A 1 83 ? 3.766 -6.608 -4.086 1.00 97.50 83 LEU A N 1
ATOM 647 C CA . LEU A 1 83 ? 2.525 -5.887 -3.809 1.00 97.50 83 LEU A CA 1
ATOM 648 C C . LEU A 1 83 ? 1.423 -6.929 -3.623 1.00 97.50 83 LEU A C 1
ATOM 650 O O . LEU A 1 83 ? 1.114 -7.680 -4.554 1.00 97.50 83 LEU A O 1
ATOM 654 N N . VAL A 1 84 ? 0.828 -6.964 -2.438 1.00 97.38 84 VAL A N 1
ATOM 655 C CA . VAL A 1 84 ? -0.235 -7.895 -2.061 1.00 97.38 84 VAL A CA 1
ATOM 656 C C . VAL A 1 84 ? -1.548 -7.161 -1.816 1.00 97.38 84 VAL A C 1
ATOM 658 O O . VAL A 1 84 ? -1.574 -5.979 -1.475 1.00 97.38 84 VAL A O 1
ATOM 661 N N . HIS A 1 85 ? -2.650 -7.878 -1.980 1.00 97.69 85 HIS A N 1
ATOM 662 C CA . HIS A 1 85 ? -3.984 -7.460 -1.578 1.00 97.69 85 HIS A CA 1
ATOM 663 C C . HIS A 1 85 ? -4.484 -8.350 -0.449 1.00 97.69 85 HIS A C 1
ATOM 665 O O . HIS A 1 85 ? -4.422 -9.581 -0.530 1.00 97.69 85 HIS A O 1
ATOM 671 N N . LEU A 1 86 ? -4.943 -7.689 0.605 1.00 97.44 86 LEU A N 1
ATOM 672 C CA . LEU A 1 86 ? -5.497 -8.252 1.823 1.00 97.44 86 LEU A CA 1
ATOM 673 C C . LEU A 1 86 ? -6.984 -7.872 1.863 1.00 97.44 86 LEU A C 1
ATOM 675 O O . LEU A 1 86 ? -7.301 -6.794 2.369 1.00 97.44 86 LEU A O 1
ATOM 679 N N . PRO A 1 87 ? -7.876 -8.669 1.248 1.00 96.94 87 PRO A N 1
ATOM 680 C CA . PRO A 1 87 ? -9.304 -8.377 1.221 1.00 96.94 87 PRO A CA 1
ATOM 681 C C . PRO A 1 87 ? -9.940 -8.486 2.611 1.00 96.94 87 PRO A C 1
ATOM 683 O O . PRO A 1 87 ? -9.489 -9.276 3.434 1.00 96.94 87 PRO A O 1
ATOM 686 N N . ASP A 1 88 ? -11.008 -7.723 2.813 1.00 95.31 88 ASP A N 1
ATOM 687 C CA . ASP A 1 88 ? -11.900 -7.747 3.982 1.00 95.31 88 ASP A CA 1
ATOM 688 C C . ASP A 1 88 ? -13.330 -7.702 3.422 1.00 95.31 88 ASP A C 1
ATOM 690 O O . ASP A 1 88 ? -13.903 -6.632 3.194 1.00 95.31 88 ASP A O 1
ATOM 694 N N . ARG A 1 89 ? -13.825 -8.871 3.000 1.00 93.12 89 ARG A N 1
ATOM 695 C CA . ARG A 1 89 ? -15.068 -9.030 2.230 1.00 93.12 89 ARG A CA 1
ATOM 696 C C . ARG A 1 89 ? -16.293 -9.060 3.127 1.00 93.12 89 ARG A C 1
ATOM 698 O O . ARG A 1 89 ? -17.377 -8.723 2.650 1.00 93.12 89 ARG A O 1
ATOM 705 N N . ASP A 1 90 ? -16.138 -9.497 4.371 1.00 92.62 90 ASP A N 1
ATOM 706 C CA . ASP A 1 90 ? -17.208 -9.516 5.367 1.00 92.62 90 ASP A CA 1
ATOM 707 C C . ASP A 1 90 ? -17.234 -8.255 6.252 1.00 92.62 90 ASP A C 1
ATOM 709 O O . ASP A 1 90 ? -18.200 -8.054 6.993 1.00 92.62 90 ASP A O 1
ATOM 713 N N . ALA A 1 91 ? -16.247 -7.363 6.089 1.00 89.06 91 ALA A N 1
ATOM 714 C CA . ALA A 1 91 ? -16.107 -6.107 6.816 1.00 89.06 91 ALA A CA 1
ATOM 715 C C . ALA A 1 91 ? -15.973 -6.302 8.339 1.00 89.06 91 ALA A C 1
ATOM 717 O O . ALA A 1 91 ? -16.369 -5.419 9.116 1.00 89.06 91 ALA A O 1
ATOM 718 N N . ASP A 1 92 ? -15.414 -7.438 8.775 1.00 91.00 92 ASP A N 1
ATOM 719 C CA . ASP A 1 92 ? -15.183 -7.754 10.188 1.00 91.00 92 ASP A CA 1
ATOM 720 C C . ASP A 1 92 ? -13.949 -7.033 10.773 1.00 91.00 92 ASP A C 1
ATOM 722 O O . ASP A 1 92 ? -13.738 -7.016 11.993 1.00 91.00 92 ASP A O 1
ATOM 726 N N . GLY A 1 93 ? -13.166 -6.366 9.918 1.00 89.69 93 GLY A N 1
ATOM 727 C CA . GLY A 1 93 ? -11.956 -5.657 10.311 1.00 89.69 93 GLY A CA 1
ATOM 728 C C . GLY A 1 93 ? -10.730 -6.559 10.433 1.00 89.69 93 GLY A C 1
ATOM 729 O O . GLY A 1 93 ? -9.789 -6.188 11.151 1.00 89.69 93 GLY A O 1
ATOM 730 N N . LYS A 1 94 ? -10.715 -7.701 9.739 1.00 94.56 94 LYS A N 1
ATOM 731 C CA . LYS A 1 94 ? -9.567 -8.590 9.546 1.00 94.56 94 LYS A CA 1
ATOM 732 C C . LYS A 1 94 ? -9.410 -8.952 8.072 1.00 94.56 94 LYS A C 1
ATOM 734 O O . LYS A 1 94 ? -10.338 -8.905 7.277 1.00 94.56 94 LYS A O 1
ATOM 739 N N . ALA A 1 95 ? -8.186 -9.305 7.697 1.00 95.12 95 ALA A N 1
ATOM 740 C CA . ALA A 1 95 ? -7.923 -9.796 6.355 1.00 95.12 95 ALA A CA 1
ATOM 741 C C . ALA A 1 95 ? -8.428 -11.243 6.193 1.00 95.12 95 ALA A C 1
ATOM 743 O O . ALA A 1 95 ? -7.936 -12.151 6.866 1.00 95.12 95 ALA A O 1
ATOM 744 N N . ASP A 1 96 ? -9.318 -11.470 5.228 1.00 93.31 96 ASP A N 1
ATOM 745 C CA . ASP A 1 96 ? -9.837 -12.797 4.852 1.00 93.31 96 ASP A CA 1
ATOM 746 C C . ASP A 1 96 ? -8.789 -13.682 4.170 1.00 93.31 96 ASP A C 1
ATOM 748 O O . ASP A 1 96 ? -8.929 -14.902 4.055 1.00 93.31 96 ASP A O 1
ATOM 752 N N . GLY A 1 97 ? -7.750 -13.059 3.624 1.00 93.75 97 GLY A N 1
ATOM 753 C CA . GLY A 1 97 ? -6.723 -13.755 2.877 1.00 93.75 97 GLY A CA 1
ATOM 754 C C . GLY A 1 97 ? -5.640 -12.827 2.361 1.00 93.75 97 GLY A C 1
ATOM 755 O O . GLY A 1 97 ? -5.561 -11.650 2.709 1.00 93.75 97 GLY A O 1
ATOM 756 N N . ARG A 1 98 ? -4.786 -13.386 1.507 1.00 95.06 98 ARG A N 1
ATOM 757 C CA . ARG A 1 98 ? -3.649 -12.692 0.906 1.00 95.06 98 ARG A CA 1
ATOM 758 C C . ARG A 1 98 ? -3.494 -13.127 -0.541 1.00 95.06 98 ARG A C 1
ATOM 760 O O . ARG A 1 98 ? -3.341 -14.314 -0.816 1.00 95.06 98 ARG A O 1
ATOM 767 N N . THR A 1 99 ? -3.486 -12.158 -1.451 1.00 95.69 99 THR A N 1
ATOM 768 C CA . THR A 1 99 ? -3.253 -12.388 -2.882 1.00 95.69 99 THR A CA 1
ATOM 769 C C . THR A 1 99 ? -2.098 -11.523 -3.360 1.00 95.69 99 THR A C 1
ATOM 771 O O . THR A 1 99 ? -2.152 -10.303 -3.247 1.00 95.69 99 THR A O 1
ATOM 774 N N . THR A 1 100 ? -1.051 -12.127 -3.915 1.00 96.69 100 THR A N 1
ATOM 775 C CA . THR A 1 100 ? 0.040 -11.372 -4.547 1.00 96.69 100 THR A CA 1
ATOM 776 C C . THR A 1 100 ? -0.418 -10.848 -5.906 1.00 96.69 100 THR A C 1
ATOM 778 O O . THR A 1 100 ? -0.825 -11.627 -6.765 1.00 96.69 100 THR A O 1
ATOM 781 N N . ILE A 1 101 ? -0.353 -9.529 -6.098 1.00 96.69 101 ILE A N 1
ATOM 782 C CA . ILE A 1 101 ? -0.731 -8.855 -7.348 1.00 96.69 101 ILE A CA 1
ATOM 783 C C . ILE A 1 101 ? 0.489 -8.655 -8.237 1.00 96.69 101 ILE A C 1
ATOM 785 O O . ILE A 1 101 ? 0.435 -8.922 -9.434 1.00 96.69 101 ILE A O 1
ATOM 789 N N . LEU A 1 102 ? 1.582 -8.166 -7.652 1.00 97.25 102 LEU A N 1
ATOM 790 C CA . LEU A 1 102 ? 2.853 -7.972 -8.340 1.00 97.25 102 LEU A CA 1
ATOM 791 C C . LEU A 1 102 ? 3.979 -8.568 -7.504 1.00 97.25 102 LEU A C 1
ATOM 793 O O . LEU A 1 102 ? 3.975 -8.473 -6.275 1.00 97.25 102 LEU A O 1
ATOM 797 N N . SER A 1 103 ? 4.970 -9.125 -8.186 1.00 96.62 103 SER A N 1
ATOM 798 C CA . SER A 1 103 ? 6.202 -9.638 -7.593 1.00 96.62 103 SER A CA 1
ATOM 799 C C . SER A 1 103 ? 7.397 -9.263 -8.459 1.00 96.62 103 SER A C 1
ATOM 801 O O . SER A 1 103 ? 7.255 -9.121 -9.673 1.00 96.62 103 SER A O 1
ATOM 803 N N . GLY A 1 104 ? 8.574 -9.152 -7.846 1.00 94.88 104 GLY A N 1
ATOM 804 C CA . GLY A 1 104 ? 9.818 -8.821 -8.552 1.00 94.88 104 GLY A CA 1
ATOM 805 C C . GLY A 1 104 ? 10.379 -7.444 -8.204 1.00 94.88 104 GLY A C 1
ATOM 806 O O . GLY A 1 104 ? 11.254 -6.937 -8.911 1.00 94.88 104 GLY A O 1
ATOM 807 N N . PHE A 1 105 ? 9.897 -6.828 -7.120 1.00 95.75 105 PHE A N 1
ATOM 808 C CA . PHE A 1 105 ? 10.583 -5.679 -6.536 1.00 95.75 105 PHE A CA 1
ATOM 809 C C . PHE A 1 105 ? 11.902 -6.140 -5.908 1.00 95.75 105 PHE A C 1
ATOM 811 O O . PHE A 1 105 ? 11.962 -7.205 -5.294 1.00 95.75 105 PHE A O 1
ATOM 818 N N . GLY A 1 106 ? 12.969 -5.366 -6.102 1.00 91.94 106 GLY A N 1
ATOM 819 C CA . GLY A 1 106 ? 14.283 -5.694 -5.552 1.00 91.94 106 GLY A CA 1
ATOM 820 C C . GLY A 1 106 ? 14.390 -5.400 -4.055 1.00 91.94 106 GLY A C 1
ATOM 821 O O . GLY A 1 106 ? 13.660 -4.567 -3.530 1.00 91.94 106 GLY A O 1
ATOM 822 N N . THR A 1 107 ? 15.359 -6.042 -3.401 1.00 89.88 107 THR A N 1
ATOM 823 C CA . THR A 1 107 ? 15.645 -5.905 -1.957 1.00 89.88 107 THR A CA 1
ATOM 824 C C . THR A 1 107 ? 17.139 -5.711 -1.692 1.00 89.88 107 THR A C 1
ATOM 826 O O . THR A 1 107 ? 17.710 -6.296 -0.773 1.00 89.88 107 THR A O 1
ATOM 829 N N . GLY A 1 108 ? 17.825 -4.973 -2.571 1.00 85.94 108 GLY A N 1
ATOM 830 C CA . GLY A 1 108 ? 19.275 -4.776 -2.469 1.00 85.94 108 GLY A CA 1
ATOM 831 C C . GLY A 1 108 ? 19.704 -4.006 -1.214 1.00 85.94 108 GLY A C 1
ATOM 832 O O . GLY A 1 108 ? 20.841 -4.149 -0.774 1.00 85.94 108 GLY A O 1
ATOM 833 N N . ASP A 1 109 ? 18.796 -3.220 -0.634 1.00 87.62 109 ASP A N 1
ATOM 834 C CA . ASP A 1 109 ? 18.977 -2.465 0.604 1.00 87.62 109 ASP A CA 1
ATOM 835 C C . ASP A 1 109 ? 17.600 -2.248 1.246 1.00 87.62 109 ASP A C 1
ATOM 837 O O . ASP A 1 109 ? 16.792 -1.479 0.724 1.00 87.62 109 ASP A O 1
ATOM 841 N N . THR A 1 110 ? 17.335 -2.889 2.387 1.00 85.56 110 THR A N 1
ATOM 842 C CA . THR A 1 110 ? 16.020 -2.844 3.053 1.00 85.56 110 THR A CA 1
ATOM 843 C C . THR A 1 110 ? 15.606 -1.435 3.494 1.00 85.56 110 THR A C 1
ATOM 845 O O . THR A 1 110 ? 14.425 -1.178 3.720 1.00 85.56 110 THR A O 1
ATOM 848 N N . HIS A 1 111 ? 16.541 -0.477 3.563 1.00 87.88 111 HIS A N 1
ATOM 849 C CA . HIS A 1 111 ? 16.248 0.944 3.801 1.00 87.88 111 HIS A CA 1
ATOM 850 C C . HIS A 1 111 ? 15.624 1.662 2.590 1.00 87.88 111 HIS A C 1
ATOM 852 O O . HIS A 1 111 ? 15.236 2.835 2.692 1.00 87.88 111 HIS A O 1
ATOM 858 N N . GLN A 1 112 ? 15.618 1.006 1.432 1.00 89.44 112 GLN A N 1
ATOM 859 C CA . GLN A 1 112 ? 15.297 1.578 0.127 1.00 89.44 112 GLN A CA 1
ATOM 860 C C . GLN A 1 112 ? 14.243 0.771 -0.633 1.00 89.44 112 GLN A C 1
ATOM 862 O O . GLN A 1 112 ? 13.917 1.131 -1.765 1.00 89.44 112 GLN A O 1
ATOM 867 N N . ASP A 1 113 ? 13.708 -0.282 -0.021 1.00 92.62 113 ASP A N 1
ATOM 868 C CA . ASP A 1 113 ? 12.646 -1.115 -0.574 1.00 92.62 113 ASP A CA 1
ATOM 869 C C . ASP A 1 113 ? 11.406 -0.295 -0.965 1.00 92.62 113 ASP A C 1
ATOM 871 O O . ASP A 1 113 ? 11.223 0.867 -0.572 1.00 92.62 113 ASP A O 1
ATOM 875 N N . ALA A 1 114 ? 10.550 -0.915 -1.777 1.00 94.38 114 ALA A N 1
ATOM 876 C CA . ALA A 1 114 ? 9.337 -0.285 -2.264 1.00 94.38 114 ALA A CA 1
ATOM 877 C C . ALA A 1 114 ? 8.423 0.131 -1.090 1.00 94.38 114 ALA A C 1
ATOM 879 O O . ALA A 1 114 ? 8.133 -0.663 -0.200 1.00 94.38 114 ALA A O 1
ATOM 880 N N . ASN A 1 115 ? 7.996 1.395 -1.063 1.00 94.25 115 ASN A N 1
ATOM 881 C CA . ASN A 1 115 ? 7.380 2.017 0.109 1.00 94.25 115 ASN A CA 1
ATOM 882 C C . ASN A 1 115 ? 6.362 3.113 -0.248 1.00 94.25 115 ASN A C 1
ATOM 884 O O . ASN A 1 115 ? 6.252 3.541 -1.401 1.00 94.25 115 ASN A O 1
ATOM 888 N N . SER A 1 116 ? 5.646 3.591 0.776 1.00 93.69 116 SER A N 1
ATOM 889 C CA . SER A 1 116 ? 4.801 4.791 0.716 1.00 93.69 116 SER A CA 1
ATOM 890 C C . SER A 1 116 ? 3.728 4.751 -0.372 1.00 93.69 116 SER A C 1
ATOM 892 O O . SER A 1 116 ? 3.583 5.684 -1.166 1.00 93.69 116 SER A O 1
ATOM 894 N N . LEU A 1 117 ? 2.956 3.663 -0.381 1.00 95.25 117 LEU A N 1
ATOM 895 C CA . LEU A 1 117 ? 1.808 3.492 -1.265 1.00 95.25 117 LEU A CA 1
ATOM 896 C C . LEU A 1 117 ? 0.772 4.604 -1.025 1.00 95.25 117 LEU A C 1
ATOM 898 O O . LEU A 1 117 ? 0.501 4.974 0.125 1.00 95.25 117 LEU A O 1
ATOM 902 N N . ARG A 1 118 ? 0.229 5.166 -2.110 1.00 94.56 118 ARG A N 1
ATOM 903 C CA . ARG A 1 118 ? -0.804 6.207 -2.080 1.00 94.56 118 ARG A CA 1
ATOM 904 C C . ARG A 1 118 ? -1.679 6.204 -3.328 1.00 94.56 118 ARG A C 1
ATOM 906 O O . ARG A 1 118 ? -1.182 5.977 -4.426 1.00 94.56 118 ARG A O 1
ATOM 913 N N . TRP A 1 119 ? -2.960 6.527 -3.185 1.00 95.06 119 TRP A N 1
ATOM 914 C CA . TRP A 1 119 ? -3.812 6.820 -4.338 1.00 95.06 119 TRP A CA 1
ATOM 915 C C . TRP A 1 119 ? -3.454 8.164 -4.973 1.00 95.06 119 TRP A C 1
ATOM 917 O O . TRP A 1 119 ? -3.376 9.188 -4.293 1.00 95.06 119 TRP A O 1
ATOM 927 N N . GLY A 1 120 ? -3.254 8.150 -6.289 1.00 93.81 120 GLY A N 1
ATOM 928 C CA . GLY A 1 120 ? -3.144 9.348 -7.112 1.00 93.81 120 GLY A CA 1
ATOM 929 C C . GLY A 1 120 ? -4.513 9.824 -7.618 1.00 93.81 120 GLY A C 1
ATOM 930 O O . GLY A 1 120 ? -5.465 9.040 -7.681 1.00 93.81 120 GLY A O 1
ATOM 931 N N . PRO A 1 121 ? -4.620 11.092 -8.057 1.00 93.56 121 PRO A N 1
ATOM 932 C CA . PRO A 1 121 ? -5.859 11.673 -8.591 1.00 93.56 121 PRO A CA 1
ATOM 933 C C . PRO A 1 121 ? -6.334 11.004 -9.891 1.00 93.56 121 PRO A C 1
ATOM 935 O O . PRO A 1 121 ? -7.463 11.198 -10.328 1.00 93.56 121 PRO A O 1
ATOM 938 N N . ASP A 1 122 ? -5.476 10.205 -10.520 1.00 92.00 122 ASP A N 1
ATOM 939 C CA . ASP A 1 122 ? -5.762 9.423 -11.716 1.00 92.00 122 ASP A CA 1
ATOM 940 C C . ASP A 1 122 ? -6.331 8.023 -11.415 1.00 92.00 122 ASP A C 1
ATOM 942 O O . ASP A 1 122 ? -6.476 7.202 -12.327 1.00 92.00 122 ASP A O 1
ATOM 946 N N . GLY A 1 123 ? -6.630 7.726 -10.146 1.00 92.75 123 GLY A N 1
ATOM 947 C CA . GLY A 1 123 ? -7.159 6.431 -9.715 1.00 92.75 123 GLY A CA 1
ATOM 948 C C . GLY A 1 123 ? -6.152 5.291 -9.874 1.00 92.75 123 GLY A C 1
ATOM 949 O O . GLY A 1 123 ? -6.547 4.143 -10.088 1.00 92.75 123 GLY A O 1
ATOM 950 N N . CYS A 1 124 ? -4.858 5.614 -9.838 1.00 96.06 124 CYS A N 1
ATOM 951 C CA . CYS A 1 124 ? -3.762 4.653 -9.803 1.00 96.06 124 CYS A CA 1
ATOM 952 C C . CYS A 1 124 ? -3.075 4.701 -8.435 1.00 96.06 124 CYS A C 1
ATOM 954 O O . CYS A 1 124 ? -3.084 5.728 -7.759 1.00 96.06 124 CYS A O 1
ATOM 956 N N . LEU A 1 125 ? -2.458 3.594 -8.041 1.00 96.44 125 LEU A N 1
ATOM 957 C CA . LEU A 1 125 ? -1.589 3.519 -6.878 1.00 96.44 125 LEU A CA 1
ATOM 958 C C . LEU A 1 125 ? -0.197 4.012 -7.253 1.00 96.44 125 LEU A C 1
ATOM 960 O O . LEU A 1 125 ? 0.379 3.586 -8.248 1.00 96.44 125 LEU A O 1
ATOM 964 N N . TRP A 1 126 ? 0.358 4.883 -6.437 1.00 96.19 126 TRP A N 1
ATOM 965 C CA . TRP A 1 126 ? 1.684 5.448 -6.595 1.00 96.19 126 TRP A CA 1
ATOM 966 C C . TRP A 1 126 ? 2.526 5.076 -5.383 1.00 96.19 126 TRP A C 1
ATOM 968 O O . TRP A 1 126 ? 2.052 5.127 -4.252 1.00 96.19 126 TRP A O 1
ATOM 978 N N . PHE A 1 127 ? 3.769 4.681 -5.617 1.00 95.56 127 PHE A N 1
ATOM 979 C CA . PHE A 1 127 ? 4.707 4.295 -4.564 1.00 95.56 127 PHE A CA 1
ATOM 980 C C . PHE A 1 127 ? 6.138 4.516 -5.037 1.00 95.56 127 PHE A C 1
ATOM 982 O O . PHE A 1 127 ? 6.381 4.810 -6.209 1.00 95.56 127 PHE A O 1
ATOM 989 N N . THR A 1 128 ? 7.095 4.425 -4.126 1.00 94.75 128 THR A N 1
ATOM 990 C CA . THR A 1 128 ? 8.495 4.759 -4.402 1.00 94.75 128 THR A CA 1
ATOM 991 C C . THR A 1 128 ? 9.425 3.613 -4.061 1.00 94.75 128 THR A C 1
ATOM 993 O O . THR A 1 128 ? 9.060 2.742 -3.287 1.00 94.75 128 THR A O 1
ATOM 996 N N . GLN A 1 129 ? 10.625 3.613 -4.636 1.00 94.00 129 GLN A N 1
ATOM 997 C CA . GLN A 1 129 ? 11.754 2.783 -4.195 1.00 94.00 129 GLN A CA 1
ATOM 998 C C . GLN A 1 129 ? 13.039 3.629 -4.239 1.00 94.00 129 GLN A C 1
ATOM 1000 O O . GLN A 1 129 ? 13.048 4.708 -4.843 1.00 94.00 129 GLN A O 1
ATOM 1005 N N . GLY A 1 130 ? 14.124 3.146 -3.635 1.00 92.50 130 GLY A N 1
ATOM 1006 C CA . GLY A 1 130 ? 15.402 3.850 -3.529 1.00 92.50 130 GLY A CA 1
ATOM 1007 C C . GLY A 1 130 ? 16.539 3.300 -4.407 1.00 92.50 130 GLY A C 1
ATOM 1008 O O . GLY A 1 130 ? 16.358 2.474 -5.299 1.00 92.50 130 GLY A O 1
ATOM 1009 N N . TYR A 1 131 ? 17.735 3.852 -4.199 1.00 92.25 131 TYR A N 1
ATOM 1010 C CA . TYR A 1 131 ? 18.885 3.793 -5.111 1.00 92.25 131 TYR A CA 1
ATOM 1011 C C . TYR A 1 131 ? 19.494 2.403 -5.330 1.00 92.25 131 TYR A C 1
ATOM 1013 O O . TYR A 1 131 ? 19.937 2.113 -6.442 1.00 92.25 131 TYR A O 1
ATOM 1021 N N . HIS A 1 132 ? 19.532 1.560 -4.303 1.00 91.88 132 HIS A N 1
ATOM 1022 C CA . HIS A 1 132 ? 20.117 0.217 -4.348 1.00 91.88 132 HIS A CA 1
ATOM 1023 C C . HIS A 1 132 ? 19.105 -0.866 -4.744 1.00 91.88 132 HIS A C 1
ATOM 1025 O O . HIS A 1 132 ? 19.378 -2.055 -4.595 1.00 91.88 132 HIS A O 1
ATOM 1031 N N . ILE A 1 133 ? 17.935 -0.471 -5.249 1.00 93.25 133 ILE A N 1
ATOM 1032 C CA . ILE A 1 133 ? 16.894 -1.400 -5.673 1.00 93.25 133 ILE A CA 1
ATOM 1033 C C . ILE A 1 133 ? 16.897 -1.544 -7.192 1.00 93.25 133 ILE A C 1
ATOM 1035 O O . ILE A 1 133 ? 16.842 -0.559 -7.929 1.00 93.25 133 ILE A O 1
ATOM 1039 N N . TRP A 1 134 ? 16.916 -2.789 -7.661 1.00 94.44 134 TRP A N 1
ATOM 1040 C CA . TRP A 1 134 ? 16.666 -3.150 -9.053 1.00 94.44 134 TRP A CA 1
ATOM 1041 C C . TRP A 1 134 ? 15.414 -4.006 -9.106 1.00 94.44 134 TRP A C 1
ATOM 1043 O O . TRP A 1 134 ? 15.396 -5.108 -8.563 1.00 94.44 134 TRP A O 1
ATOM 1053 N N . SER A 1 135 ? 14.378 -3.478 -9.744 1.00 96.19 135 SER A N 1
ATOM 1054 C CA . SER A 1 135 ? 13.063 -4.103 -9.789 1.00 96.19 135 SER A CA 1
ATOM 1055 C C . SER A 1 135 ? 12.718 -4.473 -11.222 1.00 96.19 135 SER A C 1
ATOM 1057 O O . SER A 1 135 ? 12.751 -3.621 -12.115 1.00 96.19 135 SER A O 1
ATOM 1059 N N . TYR A 1 136 ? 12.357 -5.739 -11.408 1.00 96.38 136 TYR A N 1
ATOM 1060 C CA . TYR A 1 136 ? 11.962 -6.340 -12.677 1.00 96.38 136 TYR A CA 1
ATOM 1061 C C . TYR A 1 136 ? 10.641 -7.062 -12.441 1.00 96.38 136 TYR A C 1
ATOM 1063 O O . TYR A 1 136 ? 10.612 -8.177 -11.926 1.00 96.38 136 TYR A O 1
ATOM 1071 N N . VAL A 1 137 ? 9.543 -6.388 -12.767 1.00 97.25 137 VAL A N 1
ATOM 1072 C CA . VAL A 1 137 ? 8.192 -6.861 -12.468 1.00 97.25 137 VAL A CA 1
ATOM 1073 C C . VAL A 1 137 ? 7.525 -7.285 -13.763 1.00 97.25 137 VAL A C 1
ATOM 1075 O O . VAL A 1 137 ? 7.329 -6.478 -14.676 1.00 97.25 137 VAL A O 1
ATOM 1078 N N . GLU A 1 138 ? 7.173 -8.561 -13.850 1.00 95.69 138 GLU A N 1
ATOM 1079 C CA . GLU A 1 138 ? 6.399 -9.077 -14.971 1.00 95.69 138 GLU A CA 1
ATOM 1080 C C . GLU A 1 138 ? 4.936 -8.657 -14.833 1.00 95.69 138 GLU A C 1
ATOM 1082 O O . GLU A 1 138 ? 4.317 -8.793 -13.778 1.00 95.69 138 GLU A O 1
ATOM 1087 N N . THR A 1 139 ? 4.376 -8.129 -15.918 1.00 95.75 139 THR A N 1
ATOM 1088 C CA . THR A 1 139 ? 2.964 -7.755 -16.000 1.00 95.75 139 THR A CA 1
ATOM 1089 C C . THR A 1 139 ? 2.358 -8.309 -17.288 1.00 95.75 139 THR A C 1
ATOM 1091 O O . THR A 1 139 ? 3.096 -8.604 -18.233 1.00 95.75 139 THR A O 1
ATOM 1094 N N . PRO A 1 140 ? 1.018 -8.360 -17.408 1.00 96.25 140 PRO A N 1
ATOM 1095 C CA . PRO A 1 140 ? 0.365 -8.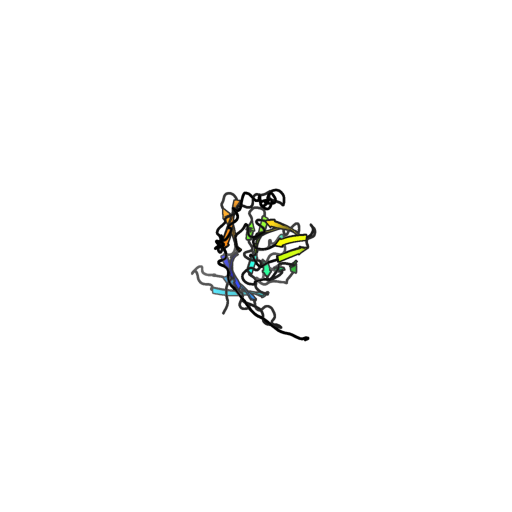682 -18.679 1.00 96.25 140 PRO A CA 1
ATOM 1096 C C . PRO A 1 140 ? 0.753 -7.750 -19.842 1.00 96.25 140 PRO A C 1
ATOM 1098 O O . PRO A 1 140 ? 0.542 -8.093 -21.002 1.00 96.25 140 PRO A O 1
ATOM 1101 N N . HIS A 1 141 ? 1.332 -6.579 -19.548 1.00 95.44 141 HIS A N 1
ATOM 1102 C CA . HIS A 1 141 ? 1.789 -5.589 -20.533 1.00 95.44 141 HIS A CA 1
ATOM 1103 C C . HIS A 1 141 ? 3.289 -5.699 -20.850 1.00 95.44 141 HIS A C 1
ATOM 1105 O O . HIS A 1 141 ? 3.833 -4.852 -21.559 1.00 95.44 141 HIS A O 1
ATOM 1111 N N . GLY A 1 142 ? 3.958 -6.732 -20.332 1.00 95.06 142 GLY A N 1
ATOM 1112 C CA . GLY A 1 142 ? 5.395 -6.953 -20.457 1.00 95.06 142 GLY A CA 1
ATOM 1113 C C . GLY A 1 142 ? 6.171 -6.593 -19.190 1.00 95.06 142 GLY A C 1
ATOM 1114 O O . GLY A 1 142 ? 5.602 -6.382 -18.116 1.00 95.06 142 GLY A O 1
ATOM 1115 N N . LEU A 1 143 ? 7.497 -6.548 -19.325 1.00 95.94 143 LEU A N 1
ATOM 1116 C CA . LEU A 1 143 ? 8.410 -6.287 -18.217 1.00 95.94 143 LEU A CA 1
ATOM 1117 C C . LEU A 1 143 ? 8.420 -4.797 -17.850 1.00 95.94 143 LEU A C 1
ATOM 1119 O O . LEU A 1 143 ? 8.828 -3.945 -18.646 1.00 95.94 143 LEU A O 1
ATOM 1123 N N . ALA A 1 144 ? 8.008 -4.493 -16.625 1.00 96.56 144 ALA A N 1
ATOM 1124 C CA . ALA A 1 144 ? 8.153 -3.181 -16.022 1.00 96.56 144 ALA A CA 1
ATOM 1125 C C . ALA A 1 144 ? 9.454 -3.142 -15.212 1.00 96.56 144 ALA A C 1
ATOM 1127 O O . ALA A 1 144 ? 9.687 -3.977 -14.341 1.00 96.56 144 ALA A O 1
ATOM 1128 N N . GLU A 1 145 ? 10.307 -2.159 -15.497 1.00 95.81 145 GLU A N 1
ATOM 1129 C CA . GLU A 1 145 ? 11.604 -2.014 -14.835 1.00 95.81 145 GLU A CA 1
ATOM 1130 C C . GLU A 1 145 ? 11.727 -0.646 -14.157 1.00 95.81 145 GLU A C 1
ATOM 1132 O O . GLU A 1 145 ? 11.311 0.386 -14.705 1.00 95.81 145 GLU A O 1
ATOM 1137 N N . LEU A 1 146 ? 12.336 -0.642 -12.977 1.00 94.06 146 LEU A N 1
ATOM 1138 C CA . LEU A 1 146 ? 12.816 0.560 -12.309 1.00 94.06 146 LEU A CA 1
ATOM 1139 C C . LEU A 1 146 ? 14.140 0.201 -11.648 1.00 94.06 146 LEU A C 1
ATOM 1141 O O . LEU A 1 146 ? 14.203 -0.650 -10.757 1.00 94.06 146 LEU A O 1
ATOM 1145 N N . ASN A 1 147 ? 15.197 0.839 -12.134 1.00 92.19 147 ASN A N 1
ATOM 1146 C CA . ASN A 1 147 ? 16.558 0.567 -11.717 1.00 92.19 147 ASN A CA 1
ATOM 1147 C C . ASN A 1 147 ? 17.033 1.781 -10.940 1.00 92.19 147 ASN A C 1
ATOM 1149 O O . ASN A 1 147 ? 17.182 2.870 -11.498 1.00 92.19 147 ASN A O 1
ATOM 1153 N N . ARG A 1 148 ? 17.308 1.572 -9.654 1.00 91.50 148 ARG A N 1
ATOM 1154 C CA . ARG A 1 148 ? 17.547 2.617 -8.659 1.00 91.50 148 ARG A CA 1
ATOM 1155 C C . ARG A 1 148 ? 16.262 3.340 -8.271 1.00 91.50 148 ARG A C 1
ATOM 1157 O O . ARG A 1 148 ? 15.147 2.864 -8.483 1.00 91.50 148 ARG A O 1
ATOM 1164 N N . SER A 1 149 ? 16.449 4.499 -7.660 1.00 91.38 149 SER A N 1
ATOM 1165 C CA . SER A 1 149 ? 15.379 5.279 -7.081 1.00 91.38 149 SER A CA 1
ATOM 1166 C C . SER A 1 149 ? 14.470 5.876 -8.148 1.00 91.38 149 SER A C 1
ATOM 1168 O O . SER A 1 149 ? 14.930 6.324 -9.204 1.00 91.38 149 SER A O 1
ATOM 1170 N N . GLY A 1 150 ? 13.178 5.898 -7.845 1.00 92.81 150 GLY A N 1
ATOM 1171 C CA . GLY A 1 150 ? 12.148 6.414 -8.728 1.00 92.81 150 GLY A CA 1
ATOM 1172 C C . GLY A 1 150 ? 10.756 6.210 -8.151 1.00 92.81 150 GLY A C 1
ATOM 1173 O O . GLY A 1 150 ? 10.580 5.906 -6.969 1.00 92.81 150 GLY A O 1
ATOM 1174 N N . VAL A 1 151 ? 9.768 6.391 -9.019 1.00 94.31 151 VAL A N 1
ATOM 1175 C CA . VAL A 1 151 ? 8.352 6.337 -8.670 1.00 94.31 151 VAL A CA 1
ATOM 1176 C C . VAL A 1 151 ? 7.659 5.302 -9.543 1.00 94.31 151 VAL A C 1
ATOM 1178 O O . VAL A 1 151 ? 7.825 5.289 -10.762 1.00 94.31 151 VAL A O 1
ATOM 1181 N N . TRP A 1 152 ? 6.852 4.462 -8.921 1.00 95.88 152 TRP A N 1
ATOM 1182 C CA . TRP A 1 152 ? 5.947 3.536 -9.572 1.00 95.88 152 TRP A CA 1
ATOM 1183 C C . TRP A 1 152 ? 4.539 4.112 -9.636 1.00 95.88 152 TRP A C 1
ATOM 1185 O O . TRP A 1 152 ? 4.093 4.795 -8.715 1.00 95.88 152 TRP A O 1
ATOM 1195 N N . ARG A 1 153 ? 3.830 3.784 -10.713 1.00 95.88 153 ARG A N 1
ATOM 1196 C CA . ARG A 1 153 ? 2.402 4.029 -10.896 1.00 95.88 153 ARG A CA 1
ATOM 1197 C C . ARG A 1 153 ? 1.751 2.738 -11.363 1.00 95.88 153 ARG A C 1
ATOM 1199 O O . ARG A 1 153 ? 2.018 2.260 -12.464 1.00 95.88 153 ARG A O 1
ATOM 1206 N N . PHE A 1 154 ? 0.879 2.195 -10.539 1.00 97.38 154 PHE A N 1
ATOM 1207 C CA . PHE A 1 154 ? 0.193 0.942 -10.765 1.00 97.38 154 PHE A CA 1
ATOM 1208 C C . PHE A 1 154 ? -1.310 1.161 -10.911 1.00 97.38 154 PHE A C 1
ATOM 1210 O O . PHE A 1 154 ? -1.949 1.772 -10.059 1.00 97.38 154 PHE A O 1
ATOM 1217 N N . ASN A 1 155 ? -1.896 0.633 -11.981 1.00 96.62 155 ASN A N 1
ATOM 1218 C CA . ASN A 1 155 ? -3.341 0.606 -12.156 1.00 96.62 155 ASN A CA 1
ATOM 1219 C C . ASN A 1 155 ? -3.874 -0.807 -11.853 1.00 96.62 155 ASN A C 1
ATOM 1221 O O . ASN A 1 155 ? -3.752 -1.681 -12.718 1.00 96.62 155 ASN A O 1
ATOM 1225 N N . PRO A 1 156 ? -4.524 -1.034 -10.696 1.00 94.62 156 PRO A N 1
ATOM 1226 C CA . PRO A 1 156 ? -4.990 -2.367 -10.308 1.00 94.62 156 PRO A CA 1
ATOM 1227 C C . PRO A 1 156 ? -6.073 -2.937 -11.231 1.00 94.62 156 PRO A C 1
ATOM 1229 O O . PRO A 1 156 ? -6.180 -4.150 -11.358 1.00 94.62 156 PRO A O 1
ATOM 1232 N N . ARG A 1 157 ? -6.831 -2.092 -11.946 1.00 92.88 157 ARG A N 1
ATOM 1233 C CA . ARG A 1 157 ? -7.884 -2.548 -12.876 1.00 92.88 157 ARG A CA 1
ATOM 1234 C C . ARG A 1 157 ? -7.334 -3.121 -14.177 1.00 92.88 157 ARG A C 1
ATOM 1236 O O . ARG A 1 157 ? -7.979 -3.947 -14.808 1.00 92.88 157 ARG A O 1
ATOM 1243 N N . THR A 1 158 ? -6.173 -2.638 -14.612 1.00 95.19 158 THR A N 1
ATOM 1244 C CA . THR A 1 158 ? -5.559 -3.050 -15.889 1.00 95.19 158 THR A CA 1
ATOM 1245 C C . THR A 1 158 ? -4.277 -3.845 -15.696 1.00 95.19 158 THR A C 1
ATOM 1247 O O . THR A 1 158 ? -3.724 -4.331 -16.676 1.00 95.19 158 THR A O 1
ATOM 1250 N N . LEU A 1 159 ? -3.791 -3.958 -14.457 1.00 95.75 159 LEU A N 1
ATOM 1251 C CA . LEU A 1 159 ? -2.493 -4.528 -14.097 1.00 95.75 159 LEU A CA 1
ATOM 1252 C C . LEU A 1 159 ? -1.307 -3.846 -14.797 1.00 95.75 159 LEU A C 1
ATOM 1254 O O . LEU A 1 159 ? -0.245 -4.439 -14.978 1.00 95.75 159 LEU A O 1
ATOM 1258 N N . ARG A 1 160 ? -1.480 -2.586 -15.205 1.00 96.75 160 ARG A N 1
ATOM 1259 C CA . ARG A 1 160 ? -0.418 -1.805 -15.831 1.00 96.75 160 ARG A CA 1
ATOM 1260 C C . ARG A 1 160 ? 0.452 -1.156 -14.764 1.00 96.75 160 ARG A C 1
ATOM 1262 O O . ARG A 1 160 ? -0.059 -0.409 -13.929 1.00 96.75 160 ARG A O 1
ATOM 1269 N N . LEU A 1 161 ? 1.753 -1.414 -14.835 1.00 97.69 161 LEU A N 1
ATOM 1270 C CA . LEU A 1 161 ? 2.769 -0.804 -13.987 1.00 97.69 161 LEU A CA 1
ATOM 1271 C C . LEU A 1 161 ? 3.698 0.059 -14.848 1.00 97.69 161 LEU A C 1
ATOM 1273 O O . LEU A 1 161 ? 4.412 -0.452 -15.710 1.00 97.69 161 LEU A O 1
ATOM 1277 N N . ASP A 1 162 ? 3.691 1.367 -14.612 1.00 95.50 162 ASP A N 1
ATOM 1278 C CA . ASP A 1 162 ? 4.582 2.322 -15.268 1.00 95.50 162 ASP A CA 1
ATOM 1279 C C . ASP A 1 162 ? 5.604 2.859 -14.245 1.00 95.50 162 ASP A C 1
ATOM 1281 O O . ASP A 1 162 ? 5.257 3.144 -13.096 1.00 95.50 162 ASP A O 1
ATOM 1285 N N . SER A 1 163 ? 6.863 3.032 -14.659 1.00 92.88 163 SER A N 1
ATOM 1286 C CA . SER A 1 163 ? 7.909 3.676 -13.856 1.00 92.88 163 SER A CA 1
ATOM 1287 C C . SER A 1 163 ? 8.199 5.101 -14.330 1.00 92.88 163 SER A C 1
ATOM 1289 O O . SER A 1 163 ? 8.242 5.399 -15.527 1.00 92.88 163 SER A O 1
ATOM 1291 N N . PHE A 1 164 ? 8.442 5.991 -13.372 1.00 90.19 164 PHE A N 1
ATOM 1292 C CA . PHE A 1 164 ? 8.770 7.399 -13.567 1.00 90.19 164 PHE A CA 1
ATOM 1293 C C . PHE A 1 164 ? 10.023 7.765 -12.780 1.00 90.19 164 PHE A C 1
ATOM 1295 O O . PHE A 1 164 ? 10.367 7.127 -11.788 1.00 90.19 164 PHE A O 1
ATOM 1302 N N . LEU A 1 165 ? 10.688 8.838 -13.217 1.00 86.19 165 LEU A N 1
ATOM 1303 C CA . LEU A 1 165 ? 11.833 9.420 -12.509 1.00 86.19 165 LEU A CA 1
ATOM 1304 C C . LEU A 1 165 ? 12.937 8.389 -12.173 1.00 86.19 165 LEU A C 1
ATOM 1306 O O . LEU A 1 165 ? 13.559 8.460 -11.116 1.00 86.19 165 LEU A O 1
ATOM 1310 N N . ASN A 1 166 ? 13.167 7.458 -13.104 1.00 84.38 166 ASN A N 1
ATOM 1311 C CA . ASN A 1 166 ? 14.161 6.386 -13.027 1.00 84.38 166 ASN A CA 1
ATOM 1312 C C . ASN A 1 166 ? 15.603 6.927 -12.930 1.00 84.38 166 ASN A C 1
ATOM 1314 O O . ASN A 1 166 ? 15.848 8.118 -13.154 1.00 84.38 166 ASN A O 1
ATOM 1318 N N . GLU A 1 167 ? 16.562 6.049 -12.631 1.00 83.94 167 GLU A N 1
ATOM 1319 C CA . GLU A 1 167 ? 17.983 6.379 -12.470 1.00 83.94 167 GLU A CA 1
ATOM 1320 C C . GLU A 1 167 ? 18.214 7.470 -11.410 1.00 83.94 167 GLU A C 1
ATOM 1322 O O . GLU A 1 167 ? 19.123 8.296 -11.516 1.00 83.94 167 GLU A O 1
ATOM 1327 N N . SER A 1 168 ? 17.420 7.451 -10.333 1.00 85.19 168 SER A N 1
ATOM 1328 C CA . SER A 1 168 ? 17.502 8.388 -9.199 1.00 85.19 168 SER A CA 1
ATOM 1329 C C . SER A 1 168 ? 17.062 9.820 -9.504 1.00 85.19 168 SER A C 1
ATOM 1331 O O . SER A 1 168 ? 17.401 10.750 -8.768 1.00 85.19 168 SER A O 1
ATOM 1333 N N . ALA A 1 169 ? 16.268 10.026 -10.559 1.00 82.12 169 ALA A N 1
ATOM 1334 C CA . ALA A 1 169 ? 15.730 11.349 -10.871 1.00 82.12 169 ALA A CA 1
ATOM 1335 C C . ALA A 1 169 ? 14.701 11.847 -9.834 1.00 82.12 169 ALA A C 1
ATOM 1337 O O . ALA A 1 169 ? 14.421 13.046 -9.805 1.00 82.12 169 ALA A O 1
ATOM 1338 N N . ALA A 1 170 ? 14.183 10.963 -8.974 1.00 77.25 170 ALA A N 1
ATOM 1339 C CA . ALA A 1 170 ? 13.324 11.313 -7.841 1.00 77.25 170 ALA A CA 1
ATOM 1340 C C . ALA A 1 170 ? 14.093 11.621 -6.531 1.00 77.25 170 ALA A C 1
ATOM 1342 O O . ALA A 1 170 ? 13.467 11.968 -5.535 1.00 77.25 170 ALA A O 1
ATOM 1343 N N . GLY A 1 171 ? 15.433 11.542 -6.529 1.00 82.25 171 GLY A N 1
ATOM 1344 C CA . GLY A 1 171 ? 16.294 11.560 -5.333 1.00 82.25 171 GLY A CA 1
ATOM 1345 C C . GLY A 1 171 ? 16.915 10.180 -5.090 1.00 82.25 171 GLY A C 1
ATOM 1346 O O . GLY A 1 171 ? 16.578 9.241 -5.803 1.00 82.25 171 GLY A O 1
ATOM 1347 N N . LEU A 1 172 ? 17.848 10.011 -4.145 1.00 87.38 172 LEU A N 1
ATOM 1348 C CA . LEU A 1 172 ? 18.505 8.700 -3.938 1.00 87.38 172 LEU A CA 1
ATOM 1349 C C . LEU A 1 172 ? 17.672 7.749 -3.074 1.00 87.38 172 LEU A C 1
ATOM 1351 O O . LEU A 1 172 ? 17.714 6.542 -3.275 1.00 87.38 172 LEU A O 1
ATOM 1355 N N . ASN A 1 173 ? 16.922 8.274 -2.114 1.00 87.50 173 ASN A N 1
ATOM 1356 C CA . ASN A 1 173 ? 16.043 7.483 -1.271 1.00 87.50 173 ASN A CA 1
ATOM 1357 C C . ASN A 1 173 ? 14.674 8.146 -1.201 1.00 87.50 173 ASN A C 1
ATOM 1359 O O . ASN A 1 173 ? 14.472 9.058 -0.399 1.00 87.50 173 ASN A O 1
ATOM 1363 N N . CYS A 1 174 ? 13.785 7.752 -2.109 1.00 85.69 174 CYS A N 1
ATOM 1364 C CA . CYS A 1 174 ? 12.428 8.272 -2.149 1.00 85.69 174 CYS A CA 1
ATOM 1365 C C . CYS A 1 174 ? 11.551 7.562 -1.123 1.00 85.69 174 CYS A C 1
ATOM 1367 O O . CYS A 1 174 ? 11.520 6.332 -1.076 1.00 85.69 174 CYS A O 1
ATOM 1369 N N . TRP A 1 175 ? 10.811 8.358 -0.354 1.00 86.00 175 TRP A N 1
ATOM 1370 C CA . TRP A 1 175 ? 9.941 7.898 0.729 1.00 86.00 175 TRP A CA 1
ATOM 1371 C C . TRP A 1 175 ? 8.516 8.435 0.624 1.00 86.00 175 TRP A C 1
ATOM 1373 O O . TRP A 1 175 ? 7.777 8.442 1.607 1.00 86.00 175 TRP A O 1
ATOM 1383 N N . GLY A 1 176 ? 8.100 8.905 -0.550 1.00 88.19 176 GLY A N 1
ATOM 1384 C CA . GLY A 1 176 ? 6.694 9.204 -0.776 1.00 88.19 176 GLY A CA 1
ATOM 1385 C C . GLY A 1 176 ? 6.405 10.173 -1.903 1.00 88.19 176 GLY A C 1
ATOM 1386 O O . GLY A 1 176 ? 7.286 10.831 -2.464 1.00 88.19 176 GLY A O 1
ATOM 1387 N N . THR A 1 177 ? 5.113 10.255 -2.197 1.00 90.00 177 THR A N 1
ATOM 1388 C CA . THR A 1 177 ? 4.516 11.166 -3.169 1.00 90.00 177 THR A CA 1
ATOM 1389 C C . THR A 1 177 ? 3.359 11.934 -2.530 1.00 90.00 177 THR A C 1
ATOM 1391 O O . THR A 1 177 ? 2.644 11.433 -1.654 1.00 90.00 177 THR A O 1
ATOM 1394 N N . ALA A 1 178 ? 3.187 13.183 -2.945 1.00 89.31 178 ALA A N 1
ATOM 1395 C CA . ALA A 1 178 ? 2.082 14.033 -2.522 1.00 89.31 178 ALA A CA 1
ATOM 1396 C C . ALA A 1 178 ? 1.565 14.845 -3.705 1.00 89.31 178 ALA A C 1
ATOM 1398 O O . ALA A 1 178 ? 2.348 15.244 -4.565 1.00 89.31 178 ALA A O 1
ATOM 1399 N N . TRP A 1 179 ? 0.261 15.106 -3.724 1.00 89.62 179 TRP A N 1
ATOM 1400 C CA . TRP A 1 179 ? -0.378 15.943 -4.731 1.00 89.62 179 TRP A CA 1
ATOM 1401 C C . TRP A 1 179 ? -0.879 17.229 -4.101 1.00 89.62 179 TRP A C 1
ATOM 1403 O O . TRP A 1 179 ? -1.327 17.220 -2.955 1.00 89.62 179 TRP A O 1
ATOM 1413 N N . ASP A 1 180 ? -0.791 18.315 -4.860 1.00 89.38 180 ASP A N 1
ATOM 1414 C CA . ASP A 1 180 ? -1.512 19.545 -4.556 1.00 89.38 180 ASP A CA 1
ATOM 1415 C C . ASP A 1 180 ? -2.904 19.556 -5.208 1.00 89.38 180 ASP A C 1
ATOM 1417 O O . ASP A 1 180 ? -3.246 18.684 -6.012 1.00 89.38 180 ASP A O 1
ATOM 1421 N N . ASP A 1 181 ? -3.688 20.588 -4.899 1.00 89.81 181 ASP A N 1
ATOM 1422 C CA . ASP A 1 181 ? -5.053 20.779 -5.413 1.00 89.81 181 ASP A CA 1
ATOM 1423 C C . ASP A 1 181 ? -5.116 20.937 -6.942 1.00 89.81 181 ASP A C 1
ATOM 1425 O O . ASP A 1 181 ? -6.185 20.882 -7.545 1.00 89.81 181 ASP A O 1
ATOM 1429 N N . GLN A 1 182 ? -3.967 21.133 -7.594 1.00 88.50 182 GLN A N 1
ATOM 1430 C CA . GLN A 1 182 ? -3.838 21.220 -9.048 1.00 88.50 182 GLN A CA 1
ATOM 1431 C C . GLN A 1 182 ? -3.319 19.904 -9.650 1.00 88.50 182 GLN A C 1
ATOM 1433 O O . GLN A 1 182 ? -2.869 19.880 -10.798 1.00 88.50 182 GLN A O 1
ATOM 1438 N N . ALA A 1 183 ? -3.382 18.812 -8.879 1.00 85.50 183 ALA A N 1
ATOM 1439 C CA . ALA A 1 183 ? -2.949 17.468 -9.240 1.00 85.50 183 ALA A CA 1
ATOM 1440 C C . ALA A 1 183 ? -1.465 17.366 -9.641 1.00 85.50 183 ALA A C 1
ATOM 1442 O O . ALA A 1 183 ? -1.067 16.428 -10.342 1.00 85.50 183 ALA A O 1
ATOM 1443 N N . ARG A 1 184 ? -0.606 18.287 -9.184 1.00 83.62 184 ARG A N 1
ATOM 1444 C CA . ARG A 1 184 ? 0.842 18.147 -9.377 1.00 83.62 184 ARG A CA 1
ATOM 1445 C C . ARG A 1 184 ? 1.428 17.247 -8.309 1.00 83.62 184 ARG A C 1
ATOM 1447 O O . ARG A 1 184 ? 1.270 17.501 -7.123 1.00 83.62 184 ARG A O 1
ATOM 1454 N N . CYS A 1 185 ? 2.174 16.241 -8.749 1.00 84.31 185 CYS A N 1
ATOM 1455 C CA . CYS A 1 185 ? 2.896 15.345 -7.859 1.00 84.31 185 CYS A CA 1
ATOM 1456 C C . CYS A 1 185 ? 4.244 15.947 -7.436 1.00 84.31 185 CYS A C 1
ATOM 1458 O O . CYS A 1 185 ? 5.016 16.416 -8.274 1.00 84.31 185 CYS A O 1
ATOM 1460 N N . SER A 1 186 ? 4.538 15.856 -6.142 1.00 85.62 186 SER A N 1
ATOM 1461 C CA . SER A 1 186 ? 5.836 16.107 -5.519 1.00 85.62 186 SER A CA 1
ATOM 1462 C C . SER A 1 186 ? 6.379 14.813 -4.922 1.00 85.62 186 SER A C 1
ATOM 1464 O O . SER A 1 186 ? 5.618 14.031 -4.355 1.00 85.62 186 SER A O 1
ATOM 1466 N N . THR A 1 187 ? 7.688 14.593 -5.020 1.00 84.25 187 THR A N 1
ATOM 1467 C CA . THR A 1 187 ? 8.378 13.448 -4.408 1.00 84.25 187 THR A CA 1
ATOM 1468 C C . THR A 1 187 ? 9.146 13.887 -3.165 1.00 84.25 187 THR A C 1
ATOM 1470 O O . THR A 1 187 ? 9.819 14.920 -3.175 1.00 84.25 187 THR A O 1
ATOM 1473 N N . ALA A 1 188 ? 9.070 13.094 -2.098 1.00 82.31 188 ALA A N 1
ATOM 1474 C CA . ALA A 1 188 ? 9.898 13.260 -0.909 1.00 82.31 188 ALA A CA 1
ATOM 1475 C C . ALA A 1 188 ? 11.096 12.308 -0.995 1.00 82.31 188 ALA A C 1
ATOM 1477 O O . ALA A 1 188 ? 10.907 11.100 -1.134 1.00 82.31 188 ALA A O 1
ATOM 1478 N N . ALA A 1 189 ? 12.319 12.840 -0.923 1.00 78.75 189 ALA A N 1
ATOM 1479 C CA . ALA A 1 189 ? 13.530 12.030 -0.999 1.00 78.75 189 ALA A CA 1
ATOM 1480 C C . ALA A 1 189 ? 14.728 12.645 -0.262 1.00 78.75 189 ALA A C 1
ATOM 1482 O O . ALA A 1 189 ? 14.879 13.867 -0.214 1.00 78.75 189 ALA A O 1
ATOM 1483 N N . GLY A 1 190 ? 15.620 11.791 0.246 1.00 68.38 190 GLY A N 1
ATOM 1484 C CA . GLY A 1 190 ? 16.965 12.168 0.713 1.00 68.38 190 GLY A CA 1
ATOM 1485 C C . GLY A 1 190 ? 18.075 11.583 -0.179 1.00 68.38 190 GLY A C 1
ATOM 1486 O O . GLY A 1 190 ? 17.798 10.682 -0.973 1.00 68.38 190 GLY A O 1
ATOM 1487 N N . PRO A 1 191 ? 19.343 12.053 -0.124 1.00 55.00 191 PRO A N 1
ATOM 1488 C CA . PRO A 1 191 ? 19.877 13.329 0.364 1.00 55.00 191 PRO A CA 1
ATOM 1489 C C . PRO A 1 191 ? 19.882 14.421 -0.733 1.00 55.00 191 PRO A C 1
ATOM 1491 O O . PRO A 1 191 ? 20.553 15.440 -0.608 1.00 55.00 191 PRO A O 1
ATOM 1494 N N . THR A 1 192 ? 19.160 14.220 -1.838 1.00 50.88 192 THR A N 1
ATOM 1495 C CA . THR A 1 192 ? 19.013 15.209 -2.912 1.00 50.88 192 THR A CA 1
ATOM 1496 C C . THR A 1 192 ? 17.532 15.514 -3.113 1.00 50.88 192 THR A C 1
ATOM 1498 O O . THR A 1 192 ? 16.812 14.747 -3.745 1.00 50.88 192 THR A O 1
ATOM 1501 N N . MET A 1 193 ? 17.064 16.641 -2.565 1.00 38.84 193 MET A N 1
ATOM 1502 C CA . MET A 1 193 ? 15.732 17.170 -2.870 1.00 38.84 193 MET A CA 1
ATOM 1503 C C . MET A 1 193 ? 15.693 17.587 -4.340 1.00 38.84 193 MET A C 1
ATOM 1505 O O . MET A 1 193 ? 16.099 18.689 -4.709 1.00 38.84 193 MET A O 1
ATOM 1509 N N . ARG A 1 194 ? 15.187 16.707 -5.199 1.00 41.19 194 ARG A N 1
ATOM 1510 C CA . ARG A 1 194 ? 14.667 17.098 -6.505 1.00 41.19 194 ARG A CA 1
ATOM 1511 C C . ARG A 1 194 ? 13.197 16.713 -6.526 1.00 41.19 194 ARG A C 1
ATOM 1513 O O . ARG A 1 194 ? 12.856 15.563 -6.762 1.00 41.19 194 ARG A O 1
ATOM 1520 N N . CYS A 1 195 ? 12.335 17.690 -6.256 1.00 41.12 195 CYS A N 1
ATOM 1521 C CA . CYS A 1 195 ? 10.912 17.559 -6.528 1.00 41.12 195 CYS A CA 1
ATOM 1522 C C . CYS A 1 195 ? 10.740 17.541 -8.054 1.00 41.12 195 CYS A C 1
ATOM 1524 O O . CYS A 1 195 ? 10.929 18.556 -8.730 1.00 41.12 195 CYS A O 1
ATOM 1526 N N . GLY A 1 196 ? 10.506 16.357 -8.614 1.00 48.06 196 GLY A N 1
ATOM 1527 C CA . GLY A 1 196 ? 10.171 16.188 -10.022 1.00 48.06 196 GLY A CA 1
ATOM 1528 C C . GLY A 1 196 ? 8.663 16.057 -10.163 1.00 48.06 196 GLY A C 1
ATOM 1529 O O . GLY A 1 196 ? 8.073 15.208 -9.511 1.00 48.06 196 GLY A O 1
ATOM 1530 N N . ILE A 1 197 ? 8.049 16.861 -11.032 1.00 49.97 197 ILE A N 1
ATOM 1531 C CA . ILE A 1 197 ? 6.646 16.683 -11.419 1.00 49.97 197 ILE A CA 1
ATOM 1532 C C . ILE A 1 197 ? 6.608 15.600 -12.509 1.00 49.97 197 ILE A C 1
ATOM 1534 O O . ILE A 1 197 ? 7.034 15.887 -13.635 1.00 49.97 197 ILE A O 1
ATOM 1538 N N . PRO A 1 198 ? 6.127 14.369 -12.245 1.00 48.56 198 PRO A N 1
ATOM 1539 C CA . PRO A 1 198 ? 5.799 13.439 -13.317 1.00 48.56 198 PRO A CA 1
ATOM 1540 C C . PRO A 1 198 ? 4.675 14.056 -14.159 1.00 48.56 198 PRO A C 1
ATOM 1542 O O . PRO A 1 198 ? 3.573 14.305 -13.676 1.00 48.56 198 PRO A O 1
ATOM 1545 N N . ARG A 1 199 ? 4.966 14.370 -15.426 1.00 37.34 199 ARG A N 1
ATOM 1546 C CA . ARG A 1 199 ? 3.956 14.863 -16.370 1.00 37.34 199 ARG A CA 1
ATOM 1547 C C . ARG A 1 199 ? 3.224 13.666 -16.985 1.00 37.34 199 ARG A C 1
ATOM 1549 O O . ARG A 1 199 ? 3.901 12.778 -17.511 1.00 37.34 199 ARG A O 1
ATOM 1556 N N . PRO A 1 200 ? 1.879 13.639 -16.999 1.00 32.66 200 PRO A N 1
ATOM 1557 C CA . PRO A 1 200 ? 1.129 12.650 -17.769 1.00 32.66 200 PRO A CA 1
ATOM 1558 C C . PRO A 1 200 ? 1.607 12.674 -19.229 1.00 32.66 200 PRO A C 1
ATOM 1560 O O . PRO A 1 200 ? 1.602 13.724 -19.866 1.00 32.66 200 PRO A O 1
ATOM 1563 N N . GLY A 1 201 ? 2.105 11.541 -19.730 1.00 34.19 201 GLY A N 1
ATOM 1564 C CA . GLY A 1 201 ? 2.721 11.429 -21.061 1.00 34.19 201 GLY A CA 1
ATOM 1565 C C . GLY A 1 201 ? 4.248 11.284 -21.075 1.00 34.19 201 GLY A C 1
ATOM 1566 O O . GLY A 1 201 ? 4.810 10.979 -22.126 1.00 34.19 201 GLY A O 1
ATOM 1567 N N . SER A 1 202 ? 4.942 11.395 -19.935 1.00 41.97 202 SER A N 1
ATOM 1568 C CA . SER A 1 202 ? 6.367 11.038 -19.835 1.00 41.97 202 SER A CA 1
ATOM 1569 C C . SER A 1 202 ? 6.574 9.516 -19.740 1.00 41.97 202 SER A C 1
ATOM 1571 O O . SER A 1 202 ? 7.252 9.019 -18.846 1.00 41.97 202 SER A O 1
ATOM 1573 N N . SER A 1 203 ? 5.962 8.751 -20.642 1.00 31.58 203 SER A N 1
ATOM 1574 C CA . SER A 1 203 ? 6.256 7.331 -20.837 1.00 31.58 203 SER A CA 1
ATOM 1575 C C . SER A 1 203 ? 7.440 7.203 -21.796 1.00 31.58 203 SER A C 1
ATOM 1577 O O . SER A 1 203 ? 7.276 7.481 -22.982 1.00 31.58 203 SER A O 1
ATOM 1579 N N . ARG A 1 204 ? 8.620 6.806 -21.297 1.00 34.38 204 ARG A N 1
ATOM 1580 C CA . ARG A 1 204 ? 9.839 6.343 -22.021 1.00 34.38 204 ARG A CA 1
ATOM 1581 C C . ARG A 1 204 ? 10.373 7.129 -23.242 1.00 34.38 204 ARG A C 1
ATOM 1583 O O . ARG A 1 204 ? 11.456 6.802 -23.722 1.00 34.38 204 ARG A O 1
ATOM 1590 N N . ARG A 1 205 ? 9.720 8.177 -23.742 1.00 27.89 205 ARG A N 1
ATOM 1591 C CA . ARG A 1 205 ? 10.226 9.069 -24.793 1.00 27.89 205 ARG A CA 1
ATOM 1592 C C . ARG A 1 205 ? 10.525 10.422 -24.169 1.00 27.89 205 ARG A C 1
ATOM 1594 O O . ARG A 1 205 ? 9.674 10.989 -23.500 1.00 27.89 205 ARG A O 1
ATOM 1601 N N . CYS A 1 206 ? 11.727 10.929 -24.421 1.00 26.92 206 CYS A N 1
ATOM 1602 C CA . CYS A 1 206 ? 12.227 12.234 -23.976 1.00 26.92 206 CYS A CA 1
ATOM 1603 C C . CYS A 1 206 ? 12.825 12.295 -22.561 1.00 26.92 206 CYS A C 1
ATOM 1605 O O . CYS A 1 206 ? 12.570 13.216 -21.796 1.00 26.92 206 CYS A O 1
ATOM 1607 N N . MET A 1 207 ? 13.774 11.409 -22.274 1.00 24.48 207 MET A N 1
ATOM 1608 C CA . MET A 1 207 ? 15.092 11.927 -21.894 1.00 24.48 207 MET A CA 1
ATOM 1609 C C . MET A 1 207 ? 15.966 11.760 -23.139 1.00 24.48 207 MET A C 1
ATOM 1611 O O . MET A 1 207 ? 16.056 10.635 -23.642 1.00 24.48 207 MET A O 1
ATOM 1615 N N . PRO A 1 208 ? 16.589 12.815 -23.695 1.00 27.30 208 PRO A N 1
ATOM 1616 C CA . PRO A 1 208 ? 17.674 12.591 -24.634 1.00 27.30 208 PRO A CA 1
ATOM 1617 C C . PRO A 1 208 ? 18.666 11.687 -23.909 1.00 27.30 208 PRO A C 1
ATOM 1619 O O . PRO A 1 208 ? 19.031 11.985 -22.768 1.00 27.30 208 PRO A O 1
ATOM 1622 N N . LYS A 1 209 ? 19.107 10.592 -24.542 1.00 25.88 209 LYS A N 1
ATOM 1623 C CA . LYS A 1 209 ? 20.365 9.961 -24.136 1.00 25.88 209 LYS A CA 1
ATOM 1624 C C . LYS A 1 209 ? 21.342 11.117 -23.998 1.00 25.88 209 LYS A C 1
ATOM 1626 O O . LYS A 1 209 ? 21.633 11.774 -24.997 1.00 25.88 209 LYS A O 1
ATOM 1631 N N . ARG A 1 210 ? 21.779 11.426 -22.776 1.00 30.09 210 ARG A N 1
ATOM 1632 C CA . ARG A 1 210 ? 22.855 12.386 -22.579 1.00 30.09 210 ARG A CA 1
ATOM 1633 C C . ARG A 1 210 ? 24.024 11.747 -23.306 1.00 30.09 210 ARG A C 1
ATOM 1635 O O . ARG A 1 210 ? 24.583 10.762 -22.828 1.00 30.09 210 ARG A O 1
ATOM 1642 N N . SER A 1 211 ? 24.291 12.207 -24.526 1.00 31.23 211 SER A N 1
ATOM 1643 C CA . SER A 1 211 ? 25.450 11.774 -25.282 1.00 31.23 211 SER A CA 1
ATOM 1644 C C . SER A 1 211 ? 26.619 11.965 -24.335 1.00 31.23 211 SER A C 1
ATOM 1646 O O . SER A 1 211 ? 26.821 13.077 -23.834 1.00 31.23 211 SER A O 1
ATOM 1648 N N . ARG A 1 212 ? 27.323 10.873 -24.021 1.00 28.25 212 ARG A N 1
ATOM 1649 C CA . ARG A 1 212 ? 28.610 10.949 -23.332 1.00 28.25 212 ARG A CA 1
ATOM 1650 C C . ARG A 1 212 ? 29.380 12.098 -23.985 1.00 28.25 212 ARG A C 1
ATOM 1652 O O . ARG A 1 212 ? 29.417 12.121 -25.218 1.00 28.25 212 ARG A O 1
ATOM 1659 N N . PRO A 1 213 ? 29.934 13.062 -23.231 1.00 29.72 213 PRO A N 1
ATOM 1660 C CA . PRO A 1 213 ? 30.789 14.055 -23.847 1.00 29.72 213 PRO A CA 1
ATOM 1661 C C . PRO A 1 213 ? 31.872 13.281 -24.590 1.00 29.72 213 PRO A C 1
ATOM 1663 O O . PRO A 1 213 ? 32.614 12.508 -23.983 1.00 29.72 213 PRO A O 1
ATOM 1666 N N . ALA A 1 214 ? 31.905 13.420 -25.914 1.00 33.06 214 ALA A N 1
ATOM 1667 C CA . ALA A 1 214 ? 33.066 13.022 -26.675 1.00 33.06 214 ALA A CA 1
ATOM 1668 C C . ALA A 1 214 ? 34.223 13.806 -26.060 1.00 33.06 214 ALA A C 1
ATOM 1670 O O . ALA A 1 214 ? 34.188 15.040 -26.041 1.00 33.06 214 ALA A O 1
ATOM 1671 N N . TRP A 1 215 ? 35.198 13.101 -25.495 1.00 26.89 215 TRP A N 1
ATOM 1672 C CA . TRP A 1 215 ? 36.447 13.701 -25.064 1.00 26.89 215 TRP A CA 1
ATOM 1673 C C . TRP A 1 215 ? 37.098 14.308 -26.308 1.00 26.89 215 TRP A C 1
ATOM 1675 O O . TRP A 1 215 ? 37.818 13.646 -27.047 1.00 26.89 215 TRP A O 1
ATOM 1685 N N . ARG A 1 216 ? 36.795 15.578 -26.589 1.00 29.23 216 ARG A N 1
ATOM 1686 C CA . ARG A 1 216 ? 37.602 16.397 -27.482 1.00 29.23 216 ARG A CA 1
ATOM 1687 C C . ARG A 1 216 ? 38.903 16.625 -26.733 1.00 29.23 216 ARG A C 1
ATOM 1689 O O . ARG A 1 216 ? 38.963 17.462 -25.836 1.00 29.23 216 ARG A O 1
ATOM 1696 N N . THR A 1 217 ? 39.936 15.884 -27.104 1.00 34.56 217 THR A N 1
ATOM 1697 C CA . THR A 1 217 ? 41.324 16.217 -26.792 1.00 34.56 217 THR A CA 1
ATOM 1698 C C . THR A 1 217 ? 41.633 17.595 -27.377 1.00 34.56 217 THR A C 1
ATOM 1700 O O . THR A 1 217 ? 42.054 17.729 -28.524 1.00 34.56 217 THR A O 1
ATOM 1703 N N . ARG A 1 218 ? 41.385 18.650 -26.599 1.00 29.45 218 ARG A N 1
ATOM 1704 C CA . ARG A 1 218 ? 41.997 19.963 -26.799 1.00 29.45 218 ARG A CA 1
ATOM 1705 C C . ARG A 1 218 ? 43.178 20.065 -25.845 1.00 29.45 218 ARG A C 1
ATOM 1707 O O . ARG A 1 218 ? 42.996 20.298 -24.660 1.00 29.45 218 ARG A O 1
ATOM 1714 N N . GLY A 1 219 ? 44.369 19.870 -26.406 1.00 37.22 219 GLY A N 1
ATOM 1715 C CA . GLY A 1 219 ? 45.629 20.436 -25.928 1.00 37.22 219 GLY A CA 1
ATOM 1716 C C . GLY A 1 219 ? 45.948 20.250 -24.448 1.00 37.22 219 GLY A C 1
ATOM 1717 O O . GLY A 1 219 ? 45.992 21.230 -23.709 1.00 37.22 219 GLY A O 1
ATOM 1718 N N . ALA A 1 220 ? 46.289 19.027 -24.041 1.00 30.22 220 ALA A N 1
ATOM 1719 C CA . ALA A 1 220 ? 47.211 18.871 -22.925 1.00 30.22 220 ALA A CA 1
ATOM 1720 C C . ALA A 1 220 ? 48.596 19.318 -23.419 1.00 30.22 220 ALA A C 1
ATOM 1722 O O . ALA A 1 220 ? 49.203 18.668 -24.270 1.00 30.22 220 ALA A O 1
ATOM 1723 N N . ARG A 1 221 ? 49.069 20.474 -22.938 1.00 31.06 221 ARG A N 1
ATOM 1724 C CA . ARG A 1 221 ? 50.475 20.867 -23.078 1.00 31.06 221 ARG A CA 1
ATOM 1725 C C . ARG A 1 221 ? 51.305 19.791 -22.391 1.00 31.06 221 ARG A C 1
ATOM 1727 O O . ARG A 1 221 ? 51.102 19.528 -21.209 1.00 31.06 221 ARG A O 1
ATOM 1734 N N . ALA A 1 222 ? 52.206 19.176 -23.147 1.00 30.11 222 ALA A N 1
ATOM 1735 C CA . ALA A 1 222 ? 53.180 18.240 -22.623 1.00 30.11 222 ALA A CA 1
ATOM 1736 C C . ALA A 1 222 ? 53.992 18.924 -21.515 1.00 30.11 222 ALA A C 1
ATOM 1738 O O . ALA A 1 222 ? 54.677 19.920 -21.750 1.00 30.11 222 ALA A O 1
ATOM 1739 N N . TRP A 1 223 ? 53.892 18.398 -20.300 1.00 23.81 223 TRP A N 1
ATOM 1740 C CA . TRP A 1 223 ? 54.840 18.694 -19.241 1.00 23.81 223 TRP A CA 1
ATOM 1741 C C . TRP A 1 223 ? 56.070 17.819 -19.494 1.00 23.81 223 TRP A C 1
ATOM 1743 O O . TRP A 1 223 ? 56.054 16.616 -19.255 1.00 23.81 223 TRP A O 1
ATOM 1753 N N . SER A 1 224 ? 57.104 18.412 -20.083 1.00 30.02 224 SER A N 1
ATOM 1754 C CA . SER A 1 224 ? 58.405 17.780 -20.299 1.00 30.02 224 SER A CA 1
ATOM 1755 C C . SER A 1 224 ? 59.330 18.107 -19.119 1.00 30.02 224 SER A C 1
ATOM 1757 O O . SER A 1 224 ? 59.620 19.295 -18.921 1.00 30.02 224 SER A O 1
ATOM 1759 N N . PRO A 1 225 ? 59.844 17.126 -18.356 1.00 30.75 225 PRO A N 1
ATOM 1760 C CA . PRO A 1 225 ? 60.921 17.388 -17.414 1.00 30.75 225 PRO A CA 1
ATOM 1761 C C . PRO A 1 225 ? 62.208 17.632 -18.212 1.00 30.75 225 PRO A C 1
ATOM 1763 O O . PRO A 1 225 ? 62.745 16.737 -18.862 1.00 30.75 225 PRO A O 1
ATOM 1766 N N . ARG A 1 226 ? 62.692 18.878 -18.199 1.00 26.23 226 ARG A N 1
ATOM 1767 C CA . ARG A 1 226 ? 64.020 19.228 -18.711 1.00 26.23 226 ARG A CA 1
ATOM 1768 C C . ARG A 1 226 ? 65.068 18.738 -17.715 1.00 26.23 226 ARG A C 1
ATOM 1770 O O . ARG A 1 226 ? 65.378 19.441 -16.760 1.00 26.23 226 ARG A O 1
ATOM 1777 N N . PHE A 1 227 ? 65.631 17.561 -17.965 1.00 27.62 227 PHE A N 1
ATOM 1778 C CA . PHE A 1 227 ? 66.977 17.249 -17.498 1.00 27.62 227 PHE A CA 1
ATOM 1779 C C . PHE A 1 227 ? 67.962 17.991 -18.406 1.00 27.62 227 PHE A C 1
ATOM 1781 O O . PHE A 1 227 ? 68.086 17.690 -19.592 1.00 27.62 227 PHE A O 1
ATOM 1788 N N . SER A 1 228 ? 68.609 19.018 -17.861 1.00 30.72 228 SER A N 1
ATOM 1789 C CA . SER A 1 228 ? 69.727 19.697 -18.506 1.00 30.72 228 SER A CA 1
ATOM 1790 C C . SER A 1 228 ? 70.907 18.733 -18.597 1.00 30.72 228 SER A C 1
ATOM 1792 O O . SER A 1 228 ? 71.453 18.327 -17.572 1.00 30.72 228 SER A O 1
ATOM 1794 N N . GLN A 1 229 ? 71.301 18.381 -19.817 1.00 28.50 229 GLN A N 1
ATOM 1795 C CA . GLN A 1 229 ? 72.586 17.743 -20.068 1.00 28.50 229 GLN A CA 1
ATOM 1796 C C . GLN A 1 229 ? 73.702 18.766 -19.819 1.00 28.50 229 GLN A C 1
ATOM 1798 O O . GLN A 1 229 ? 73.749 19.809 -20.471 1.00 28.50 229 GLN A O 1
ATOM 1803 N N . GLN A 1 230 ? 74.580 18.478 -18.860 1.00 32.19 230 GLN A N 1
ATOM 1804 C CA . GLN A 1 230 ? 75.906 19.090 -18.786 1.00 32.19 230 GLN A CA 1
ATOM 1805 C C . GLN A 1 230 ? 76.850 18.360 -19.761 1.00 32.19 230 GLN A C 1
ATOM 1807 O O . GLN A 1 230 ? 76.719 17.144 -19.924 1.00 32.19 230 GLN A O 1
ATOM 1812 N N . PRO A 1 231 ? 77.780 19.068 -20.426 1.00 35.28 231 PRO A N 1
ATOM 1813 C CA . PRO A 1 231 ? 78.704 18.470 -21.388 1.00 35.28 231 PRO A CA 1
ATOM 1814 C C . PRO A 1 231 ? 79.830 17.679 -20.690 1.00 35.28 231 PRO A C 1
ATOM 1816 O O . PRO A 1 231 ? 80.142 17.958 -19.530 1.00 35.28 231 PRO A O 1
ATOM 1819 N N . PRO A 1 232 ? 80.469 16.710 -21.376 1.00 34.84 232 PRO A N 1
ATOM 1820 C CA . PRO A 1 232 ? 81.474 15.852 -20.763 1.00 34.84 232 PRO A CA 1
ATOM 1821 C C . PRO A 1 232 ? 82.841 16.547 -20.681 1.00 34.84 232 PRO A C 1
ATOM 1823 O O . PRO A 1 232 ? 83.321 17.119 -21.660 1.00 34.84 232 PRO A O 1
ATOM 1826 N N . ALA A 1 233 ? 83.496 16.434 -19.525 1.00 34.22 233 ALA A N 1
ATOM 1827 C CA . ALA A 1 233 ? 84.932 16.651 -19.368 1.00 34.22 233 ALA A CA 1
ATOM 1828 C C . ALA A 1 233 ? 85.643 15.287 -19.426 1.00 34.22 233 ALA A C 1
ATOM 1830 O O . ALA A 1 233 ? 85.194 14.324 -18.808 1.00 34.22 233 ALA A O 1
ATOM 1831 N N . GLY A 1 234 ? 86.702 15.187 -20.232 1.00 28.53 234 GLY A N 1
ATOM 1832 C CA . GLY A 1 234 ? 87.404 13.934 -20.516 1.00 28.53 234 GLY A CA 1
ATOM 1833 C C . GLY A 1 234 ? 88.356 13.447 -19.418 1.00 28.53 234 GLY A C 1
ATOM 1834 O O . GLY A 1 234 ? 88.663 14.173 -18.479 1.00 28.53 234 GLY A O 1
ATOM 1835 N N . GLY A 1 235 ? 88.889 12.232 -19.618 1.00 28.17 235 GLY A N 1
ATOM 1836 C CA . GLY A 1 235 ? 90.169 11.804 -19.037 1.00 28.17 235 GLY A CA 1
ATOM 1837 C C . GLY A 1 235 ? 90.213 10.446 -18.320 1.00 28.17 235 GLY A C 1
ATOM 1838 O O . GLY A 1 235 ? 90.002 10.375 -17.121 1.00 28.17 235 GLY A O 1
ATOM 1839 N N . THR A 1 236 ? 90.652 9.420 -19.065 1.00 30.45 236 THR A N 1
ATOM 1840 C CA . THR A 1 236 ? 91.551 8.299 -18.674 1.00 30.45 236 THR A CA 1
ATOM 1841 C C . THR A 1 236 ? 91.145 7.190 -17.670 1.00 30.45 236 THR A C 1
ATOM 1843 O O . THR A 1 236 ? 91.169 7.384 -16.465 1.00 30.45 236 THR A O 1
ATOM 1846 N N . ALA A 1 237 ? 91.061 5.967 -18.237 1.00 30.39 237 ALA A N 1
ATOM 1847 C CA . ALA A 1 237 ? 91.900 4.770 -17.973 1.00 30.39 237 ALA A CA 1
ATOM 1848 C C . ALA A 1 237 ? 91.437 3.615 -17.036 1.00 30.39 237 ALA A C 1
ATOM 1850 O O . ALA A 1 237 ? 91.274 3.805 -15.840 1.00 30.39 237 ALA A O 1
ATOM 1851 N N . ARG A 1 238 ? 91.493 2.391 -17.629 1.00 30.47 238 ARG A N 1
ATOM 1852 C CA . ARG A 1 238 ? 91.663 1.008 -17.076 1.00 30.47 238 ARG A CA 1
ATOM 1853 C C . ARG A 1 238 ? 90.497 0.444 -16.233 1.00 30.47 238 ARG A C 1
ATOM 1855 O O . ARG A 1 238 ? 89.978 1.145 -15.390 1.00 30.47 238 ARG A O 1
ATOM 1862 N N . GLY A 1 239 ? 90.045 -0.812 -16.328 1.00 27.98 239 GLY A N 1
ATOM 1863 C CA . GLY A 1 239 ? 90.392 -2.021 -17.093 1.00 27.98 239 GLY A CA 1
ATOM 1864 C C . GLY A 1 239 ? 89.781 -3.259 -16.388 1.00 27.98 239 GLY A C 1
ATOM 1865 O O . GLY A 1 239 ? 89.741 -3.233 -15.167 1.00 27.98 239 GLY A O 1
ATOM 1866 N N . ALA A 1 240 ? 89.385 -4.300 -17.152 1.00 29.17 240 ALA A N 1
ATOM 1867 C CA . ALA A 1 240 ? 89.106 -5.711 -16.754 1.00 29.17 240 ALA A CA 1
ATOM 1868 C C . ALA A 1 240 ? 87.964 -5.957 -15.716 1.00 29.17 240 ALA A C 1
ATOM 1870 O O . ALA A 1 240 ? 87.703 -5.101 -14.888 1.00 29.17 240 ALA A O 1
ATOM 1871 N N . ALA A 1 241 ? 87.201 -7.056 -15.648 1.00 32.12 241 ALA A N 1
ATOM 1872 C CA . ALA A 1 241 ? 87.131 -8.378 -16.283 1.00 32.12 241 ALA A CA 1
ATOM 1873 C C . ALA A 1 241 ? 85.682 -8.938 -16.107 1.00 32.12 241 ALA A C 1
ATOM 1875 O O . ALA A 1 241 ? 84.936 -8.381 -15.306 1.00 32.12 241 ALA A O 1
ATOM 1876 N N . GLU A 1 242 ? 85.326 -9.967 -16.901 1.00 30.28 242 GLU A N 1
ATOM 1877 C CA . GLU A 1 242 ? 84.614 -11.247 -16.584 1.00 30.28 242 GLU A CA 1
ATOM 1878 C C . GLU A 1 242 ? 83.624 -11.313 -15.386 1.00 30.28 242 GLU A C 1
ATOM 1880 O O . GLU A 1 242 ? 83.836 -10.690 -14.359 1.00 30.28 242 GLU A O 1
ATOM 1885 N N . GLU A 1 243 ? 82.543 -12.098 -15.323 1.00 32.06 243 GLU A N 1
ATOM 1886 C CA . GLU A 1 243 ? 81.985 -13.245 -16.059 1.00 32.06 243 GLU A CA 1
ATOM 1887 C C . GLU A 1 243 ? 80.615 -13.595 -15.407 1.00 32.06 243 GLU A C 1
ATOM 1889 O O . GLU A 1 243 ? 80.387 -13.218 -14.260 1.00 32.06 243 GLU A O 1
ATOM 1894 N N . HIS A 1 244 ? 79.802 -14.425 -16.090 1.00 31.67 244 HIS A N 1
ATOM 1895 C CA . HIS A 1 244 ? 78.819 -15.395 -15.538 1.00 31.67 244 HIS A CA 1
ATOM 1896 C C . HIS A 1 244 ? 77.598 -14.901 -14.717 1.00 31.67 244 HIS A C 1
ATOM 1898 O O . HIS A 1 244 ? 77.648 -13.908 -14.014 1.00 31.67 244 HIS A O 1
ATOM 1904 N N . LEU A 1 245 ? 76.453 -15.587 -14.611 1.00 33.34 245 LEU A N 1
ATOM 1905 C CA . LEU A 1 245 ? 75.638 -16.566 -15.358 1.00 33.34 245 LEU A CA 1
ATOM 1906 C C . LEU A 1 245 ? 74.389 -16.786 -14.450 1.00 33.34 245 LEU A C 1
ATOM 1908 O O . LEU A 1 245 ? 74.545 -16.689 -13.239 1.00 33.34 245 LEU A O 1
ATOM 1912 N N . LEU A 1 246 ? 73.212 -17.093 -15.023 1.00 36.09 246 LEU A N 1
ATOM 1913 C CA . LEU A 1 246 ? 72.049 -17.847 -14.468 1.00 36.09 246 LEU A CA 1
ATOM 1914 C C . LEU A 1 246 ? 71.752 -17.762 -12.941 1.00 36.09 246 LEU A C 1
ATOM 1916 O O . LEU A 1 246 ? 72.552 -18.182 -12.115 1.00 36.09 246 LEU A O 1
ATOM 1920 N N . HIS A 1 247 ? 70.571 -17.335 -12.491 1.00 42.16 247 HIS A N 1
ATOM 1921 C CA . HIS A 1 247 ? 69.276 -18.031 -12.572 1.00 42.16 247 HIS A CA 1
ATOM 1922 C C . HIS A 1 247 ? 68.172 -17.126 -12.009 1.00 42.16 247 HIS A C 1
ATOM 1924 O O . HIS A 1 247 ? 68.476 -16.347 -11.077 1.00 42.16 247 HIS A O 1
#

pLDDT: mean 78.02, std 25.39, range [23.81, 98.0]

Radius of gyration: 29.82 Å; chains: 1; bounding box: 109×40×51 Å

Sequence (247 aa):
MIRPVQIRWDERGRLWVACTPAYPQLQPGEHGRDFILVLEDADGDGKADKSWRFAEGLTMPLGFEFAPVEAGGGLYVVESTQLVHLPDRDADGKADGRTTILSGFGTGDTHQDANSLRWGPDGCLWFTQGYHIWSYVETPHGLAELNRSGVWRFNPRTLRLDSFLNESAAGLNCWGTAWDDQARCSTAAGPTMRCGIPRPGSSRRCMPKRSRPAWRTRGARAWSPRFSQQPPAGGTARGAAEEHLLH

Foldseek 3Di:
DFAWQDWDADPLRKIKTWTQPCPPHNDVPDFFATFIKIFDDPPPPPHGPDIDTQDGRAAAFQAKDWDDVVVQTDMFTDGAFFTKDFHDNVVPSHGPDIDTLKGFKFPQGSQFGKHAWDQAPVRWIKIWGAARIWGWIQFPVGTETAHGIWMWTAHSVRRDIATGCGPQNLHGHWHYWDADPVRFIFIDYPDDRDGDGPDVPPGPPDPPPPPDPPPPPDDPDDPDPDPDDDDDDDDDDDDDDDDDDDD